Protein AF-A0AAV8PGB0-F1 (afdb_monomer_lite)

Sequence (217 aa):
MQSKEFISNCEALELVPAEELEFSSQERAETQATQRAKKIAHFKHQRGAEAKLQEIKEEKERYQRSLRGAARSSPVEAGEEDVLDDDGEEEREAWLTSISLSICKAFDLLFMLKKVEEMLIAVKEQQSKGGEDFASETPDEQTKQAETWHRDAASQAAFSNLSHVRPLLRMLLKVGRSFHKHEHNHQSLVFGPARSLSGGRLTSERKNDSPSLPTRS

Radius of gyration: 37.52 Å; chains: 1; bounding box: 108×40×79 Å

pLDDT: mean 71.52, std 20.41, range [29.56, 97.75]

Structure (mmCIF, N/CA/C/O backbone):
data_AF-A0AAV8PGB0-F1
#
_entry.id   AF-A0AAV8PGB0-F1
#
loop_
_atom_site.group_PDB
_atom_site.id
_atom_site.type_symbol
_atom_site.label_atom_id
_atom_site.label_alt_id
_atom_site.label_comp_id
_atom_site.label_asym_id
_atom_site.label_entity_id
_atom_site.label_seq_id
_atom_site.pdbx_PDB_ins_code
_atom_site.Cartn_x
_atom_site.Cartn_y
_atom_site.Cartn_z
_atom_site.occupancy
_atom_site.B_iso_or_equiv
_atom_site.auth_seq_id
_atom_site.auth_comp_id
_atom_site.auth_asym_id
_atom_site.auth_atom_id
_atom_site.pdbx_PDB_model_num
ATOM 1 N N . MET A 1 1 ? -15.998 8.435 3.423 1.00 55.09 1 MET A N 1
ATOM 2 C CA . MET A 1 1 ? -16.631 8.016 2.151 1.00 55.09 1 MET A CA 1
ATOM 3 C C . MET A 1 1 ? -15.584 7.695 1.095 1.00 55.09 1 MET A C 1
ATOM 5 O O . MET A 1 1 ? -15.534 6.550 0.674 1.00 55.09 1 MET A O 1
ATOM 9 N N . GLN A 1 2 ? -14.657 8.616 0.815 1.00 83.81 2 GLN A N 1
ATOM 10 C CA . GLN A 1 2 ? -13.651 8.483 -0.252 1.00 83.81 2 GLN A CA 1
ATOM 11 C C . GLN A 1 2 ? -12.862 7.153 -0.282 1.00 83.81 2 GLN A C 1
ATOM 13 O O . GLN A 1 2 ? -12.768 6.543 -1.338 1.00 83.81 2 GLN A O 1
ATOM 18 N N . SER A 1 3 ? -12.346 6.642 0.845 1.00 86.31 3 SER A N 1
ATOM 19 C CA . SER A 1 3 ? -11.553 5.393 0.837 1.00 86.31 3 SER A CA 1
ATOM 20 C C . SER A 1 3 ? -12.373 4.129 0.543 1.00 86.31 3 SER A C 1
ATOM 22 O O . SER A 1 3 ? -11.854 3.204 -0.070 1.00 86.31 3 SER A O 1
ATOM 24 N N . LYS A 1 4 ? -13.651 4.079 0.955 1.00 89.19 4 LYS A N 1
ATOM 25 C CA . LYS A 1 4 ? -14.531 2.924 0.682 1.00 89.19 4 LYS A CA 1
ATOM 26 C C . LYS A 1 4 ? -14.932 2.876 -0.790 1.00 89.19 4 LYS A C 1
ATOM 28 O O . LYS A 1 4 ? -14.900 1.814 -1.393 1.00 89.19 4 LYS A O 1
ATOM 33 N N . GLU A 1 5 ? -15.271 4.031 -1.357 1.00 91.88 5 GLU A N 1
ATOM 34 C CA . GLU A 1 5 ? -15.567 4.174 -2.788 1.00 91.88 5 GLU A CA 1
ATOM 35 C C . GLU A 1 5 ? -14.341 3.844 -3.639 1.00 91.88 5 GLU A C 1
ATOM 37 O O . GLU A 1 5 ? -14.449 3.113 -4.617 1.00 91.88 5 GLU A O 1
ATOM 42 N N . PHE A 1 6 ? -13.162 4.321 -3.231 1.00 92.81 6 PHE A N 1
ATOM 43 C CA . PHE A 1 6 ? -11.904 3.995 -3.892 1.00 92.81 6 PHE A CA 1
ATOM 44 C C . PHE A 1 6 ? -11.649 2.481 -3.937 1.00 92.81 6 PHE A C 1
ATOM 46 O O . PHE A 1 6 ? -11.400 1.944 -5.015 1.00 92.81 6 PHE A O 1
ATOM 53 N N . ILE A 1 7 ? -11.768 1.784 -2.801 1.00 91.06 7 ILE A N 1
ATOM 54 C CA . ILE A 1 7 ? -11.600 0.323 -2.746 1.00 91.06 7 ILE A CA 1
ATOM 55 C C . ILE A 1 7 ? -12.674 -0.384 -3.577 1.00 91.06 7 ILE A C 1
ATOM 57 O O . ILE A 1 7 ? -12.328 -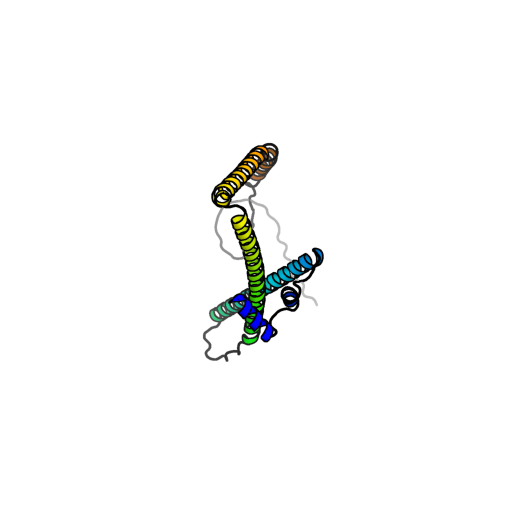1.254 -4.365 1.00 91.06 7 ILE A O 1
ATOM 61 N N . SER A 1 8 ? -13.943 0.028 -3.477 1.00 91.94 8 SER A N 1
ATOM 62 C CA . SER A 1 8 ? -15.034 -0.551 -4.275 1.00 91.94 8 SER A CA 1
ATOM 63 C C . SER A 1 8 ? -14.795 -0.412 -5.780 1.00 91.94 8 SER A C 1
ATOM 65 O O . SER A 1 8 ? -15.102 -1.332 -6.533 1.00 91.94 8 SER A O 1
ATOM 67 N N . ASN A 1 9 ? -14.250 0.720 -6.231 1.00 93.31 9 ASN A N 1
ATOM 68 C CA . ASN A 1 9 ? -13.911 0.917 -7.638 1.00 93.31 9 ASN A CA 1
ATOM 69 C C . ASN A 1 9 ? -12.734 0.027 -8.050 1.00 93.31 9 ASN A C 1
ATOM 71 O O . ASN A 1 9 ? -12.768 -0.566 -9.122 1.00 93.31 9 ASN A O 1
ATOM 75 N N . CYS A 1 10 ? -11.709 -0.098 -7.201 1.00 93.12 10 CYS A N 1
ATOM 76 C CA . CYS A 1 10 ? -10.588 -1.002 -7.460 1.00 93.12 10 CYS A CA 1
ATOM 77 C C . CYS A 1 10 ? -11.034 -2.469 -7.499 1.00 93.12 10 CYS A C 1
ATOM 79 O O . CYS A 1 10 ? -10.513 -3.236 -8.299 1.00 93.12 10 CYS A O 1
ATOM 81 N N . GLU A 1 11 ? -11.999 -2.858 -6.664 1.00 91.25 11 GLU A N 1
ATOM 82 C CA . GLU A 1 11 ? -12.576 -4.205 -6.640 1.00 91.25 11 GLU A CA 1
ATOM 83 C C . GLU A 1 11 ? -13.347 -4.497 -7.931 1.00 91.25 11 GLU A C 1
ATOM 85 O O . GLU A 1 11 ? -13.133 -5.536 -8.548 1.00 91.25 11 GLU A O 1
ATOM 90 N N . ALA A 1 12 ? -14.161 -3.546 -8.403 1.00 93.25 12 ALA A N 1
ATOM 91 C CA . ALA A 1 12 ? -14.877 -3.659 -9.676 1.00 93.25 12 ALA A CA 1
ATOM 92 C C . ALA A 1 12 ? -13.943 -3.746 -10.898 1.00 93.25 12 ALA A C 1
ATOM 94 O O . ALA A 1 12 ? -14.337 -4.268 -11.938 1.00 93.25 12 ALA A O 1
ATOM 95 N N . LEU A 1 13 ? -12.722 -3.221 -10.774 1.00 93.69 13 LEU A N 1
ATOM 96 C CA . LEU A 1 13 ? -11.672 -3.296 -11.791 1.00 93.69 13 LEU A CA 1
ATOM 97 C C . LEU A 1 13 ? -10.728 -4.494 -11.593 1.00 93.69 13 LEU A C 1
ATOM 99 O O . LEU A 1 13 ? -9.741 -4.593 -12.314 1.00 93.69 13 LEU A O 1
ATOM 103 N N . GLU A 1 14 ? -10.997 -5.369 -10.618 1.00 90.94 14 GLU A N 1
ATOM 104 C CA . GLU A 1 14 ? -10.161 -6.534 -10.282 1.00 90.94 14 GLU A CA 1
ATOM 105 C C . GLU A 1 14 ? -8.703 -6.162 -9.934 1.00 90.94 14 GLU A C 1
ATOM 107 O O . GLU A 1 14 ? -7.771 -6.940 -10.121 1.00 90.94 14 GLU A O 1
ATOM 112 N N . LEU A 1 15 ? -8.495 -4.955 -9.395 1.00 90.88 15 LEU A N 1
ATOM 113 C CA . LEU A 1 15 ? -7.180 -4.427 -9.010 1.00 90.88 15 LEU A CA 1
ATOM 114 C C . LEU A 1 15 ? -6.826 -4.700 -7.542 1.00 90.88 15 LEU A C 1
ATOM 116 O O . LEU A 1 15 ? -5.712 -4.398 -7.112 1.00 90.88 15 LEU A O 1
ATOM 120 N N . VAL A 1 16 ? -7.769 -5.222 -6.752 1.00 87.12 16 VAL A N 1
ATOM 121 C CA . VAL A 1 16 ? -7.544 -5.527 -5.334 1.00 87.12 16 VAL A CA 1
ATOM 122 C C . VAL A 1 16 ? -6.775 -6.849 -5.216 1.00 87.12 16 VAL A C 1
ATOM 124 O O . VAL A 1 16 ? -7.266 -7.874 -5.689 1.00 87.12 16 VAL A O 1
ATOM 127 N N . PRO A 1 17 ? -5.595 -6.856 -4.572 1.00 83.00 17 PRO A N 1
ATOM 128 C CA . PRO A 1 17 ? -4.831 -8.077 -4.334 1.00 83.00 17 PRO A CA 1
ATOM 129 C C . PRO A 1 17 ? -5.641 -9.104 -3.536 1.00 83.00 17 PRO A C 1
ATOM 131 O O . PRO A 1 17 ? -6.406 -8.743 -2.638 1.00 83.00 17 PRO A O 1
ATOM 134 N N . ALA A 1 18 ? -5.438 -10.390 -3.822 1.00 79.19 18 ALA A N 1
ATOM 135 C CA . ALA A 1 18 ? -6.169 -11.474 -3.165 1.00 79.19 18 ALA A CA 1
ATOM 136 C C . ALA A 1 18 ? -5.987 -11.459 -1.637 1.00 79.19 18 ALA A C 1
ATOM 138 O O . ALA A 1 18 ? -6.926 -11.723 -0.887 1.00 79.19 18 ALA A O 1
ATOM 139 N N . GLU A 1 19 ? -4.798 -11.076 -1.176 1.00 78.00 19 GLU A N 1
ATOM 140 C CA . GLU A 1 19 ? -4.441 -10.942 0.235 1.00 78.00 19 GLU A CA 1
ATOM 141 C C . GLU A 1 19 ? -5.265 -9.857 0.950 1.00 78.00 19 GLU A C 1
ATOM 143 O O . GLU A 1 19 ? -5.538 -9.969 2.146 1.00 78.00 19 GLU A O 1
ATOM 148 N N . GLU A 1 20 ? -5.689 -8.823 0.219 1.00 75.62 20 GLU A N 1
ATOM 149 C CA . GLU A 1 20 ? -6.465 -7.691 0.734 1.00 75.62 20 GLU A CA 1
ATOM 150 C C . GLU A 1 20 ? -7.982 -7.940 0.665 1.00 75.62 20 GLU A C 1
ATOM 152 O O . GLU A 1 20 ? -8.740 -7.400 1.473 1.00 75.62 20 GLU A O 1
ATOM 157 N N . LEU A 1 21 ? -8.457 -8.812 -0.233 1.00 72.31 21 LEU A N 1
ATOM 158 C CA . LEU A 1 21 ? -9.869 -9.228 -0.262 1.00 72.31 21 LEU A CA 1
ATOM 159 C C . LEU A 1 21 ? -10.273 -9.909 1.053 1.00 72.31 21 LEU A C 1
ATOM 161 O O . LEU A 1 21 ? -11.345 -9.643 1.603 1.00 72.31 21 LEU A O 1
ATOM 165 N N . GLU A 1 22 ? -9.372 -10.706 1.631 1.00 67.81 22 GLU A N 1
ATOM 166 C CA . GLU A 1 22 ? -9.603 -11.352 2.923 1.00 67.81 22 GLU A CA 1
ATOM 167 C C . GLU A 1 22 ? -9.723 -10.366 4.098 1.00 67.81 22 GLU A C 1
ATOM 169 O O . GLU A 1 22 ? -10.277 -10.736 5.140 1.00 67.81 22 GLU A O 1
ATOM 174 N N . PHE A 1 23 ? -9.225 -9.129 3.974 1.00 64.56 23 PHE A N 1
ATOM 175 C CA . PHE A 1 23 ? -9.427 -8.078 4.982 1.00 64.56 23 PHE A CA 1
ATOM 176 C C . PHE A 1 23 ? -10.858 -7.530 4.977 1.00 64.56 23 PHE A C 1
ATOM 178 O O . PHE A 1 23 ? -11.347 -7.092 6.020 1.00 64.56 23 PHE A O 1
ATOM 185 N N . SER A 1 24 ? -11.531 -7.555 3.824 1.00 58.78 24 SER A N 1
ATOM 186 C CA . SER A 1 24 ? -12.898 -7.048 3.656 1.00 58.78 24 SER A CA 1
ATOM 187 C C . SER A 1 24 ? -13.953 -8.084 4.062 1.00 58.78 24 SER A C 1
ATOM 189 O O . SER A 1 24 ? -14.937 -7.753 4.722 1.00 58.78 24 SER A O 1
ATOM 191 N N . SER A 1 25 ? -13.740 -9.355 3.707 1.00 59.31 25 SER A N 1
ATOM 192 C CA . SER A 1 25 ? -14.788 -10.385 3.781 1.00 59.31 25 SER A CA 1
ATOM 193 C C . SER A 1 25 ? -14.968 -11.042 5.156 1.00 59.31 25 SER A C 1
ATOM 195 O O . SER A 1 25 ? -16.014 -11.638 5.412 1.00 59.31 25 SER A O 1
ATOM 197 N N . GLN A 1 26 ? -13.982 -10.961 6.054 1.00 54.34 26 GLN A N 1
ATOM 198 C CA . GLN A 1 26 ? -13.929 -11.826 7.238 1.00 54.34 26 GLN A CA 1
ATOM 199 C C . GLN A 1 26 ? -14.026 -11.038 8.556 1.00 54.34 26 GLN A C 1
ATOM 201 O O . GLN A 1 26 ? -13.102 -10.985 9.357 1.00 54.34 26 GLN A O 1
ATOM 206 N N . GLU A 1 27 ? -15.190 -10.452 8.836 1.00 53.78 27 GLU A N 1
ATOM 207 C CA . GLU A 1 27 ? -15.453 -9.774 10.122 1.00 53.78 27 GLU A CA 1
ATOM 208 C C . GLU A 1 27 ? -15.827 -10.763 11.257 1.00 53.78 27 GLU A C 1
ATOM 210 O O . GLU A 1 27 ? -16.101 -10.358 12.387 1.00 53.78 27 GLU A O 1
ATOM 215 N N . ARG A 1 28 ? -15.833 -12.086 11.000 1.00 48.75 28 ARG A N 1
ATOM 216 C CA . ARG A 1 28 ? -16.331 -13.099 11.949 1.00 48.75 28 ARG A CA 1
ATOM 217 C C . ARG A 1 28 ? -15.242 -14.048 12.462 1.00 48.75 28 ARG A C 1
ATOM 219 O O . ARG A 1 28 ? -14.714 -14.865 11.716 1.00 48.75 28 ARG A O 1
ATOM 226 N N . ALA A 1 29 ? -15.008 -13.972 13.776 1.00 55.06 29 ALA A N 1
ATOM 227 C CA . ALA A 1 29 ? -14.276 -14.928 14.618 1.00 55.06 29 ALA A CA 1
ATOM 228 C C . ALA A 1 29 ? -12.902 -15.372 14.080 1.00 55.06 29 ALA A C 1
ATOM 230 O O . ALA A 1 29 ? -12.629 -16.560 13.917 1.00 55.06 29 ALA A O 1
ATOM 231 N N . GLU A 1 30 ? -12.012 -14.415 13.837 1.00 69.44 30 GLU A N 1
ATOM 232 C CA . GLU A 1 30 ? -10.623 -14.724 13.514 1.00 69.44 30 GLU A CA 1
ATOM 233 C C . GLU A 1 30 ? -9.812 -15.052 14.768 1.00 69.44 30 GLU A C 1
ATOM 235 O O . GLU A 1 30 ? -9.841 -14.330 15.765 1.00 69.44 30 GLU A O 1
ATOM 240 N N . THR A 1 31 ? -9.031 -16.128 14.704 1.00 82.94 31 THR A N 1
ATOM 241 C CA . THR A 1 31 ? -8.018 -16.412 15.723 1.00 82.94 31 THR A CA 1
ATOM 242 C C . THR A 1 31 ? -6.924 -15.334 15.721 1.00 82.94 31 THR A C 1
ATOM 244 O O . THR A 1 31 ? -6.627 -14.712 14.700 1.00 82.94 31 THR A O 1
ATOM 247 N N . GLN A 1 32 ? -6.244 -15.133 16.850 1.00 84.38 32 GLN A N 1
ATOM 248 C CA . GLN A 1 32 ? -5.127 -14.180 16.924 1.00 84.38 32 GLN A CA 1
ATOM 249 C C . GLN A 1 32 ? -4.003 -14.515 15.920 1.00 84.38 32 GLN A C 1
ATOM 251 O O . GLN A 1 32 ? -3.351 -13.622 15.376 1.00 84.38 32 GLN A O 1
ATOM 256 N N . ALA A 1 33 ? -3.792 -15.808 15.649 1.00 87.06 33 ALA A N 1
ATOM 257 C CA . ALA A 1 33 ? -2.817 -16.278 14.671 1.00 87.06 33 ALA A CA 1
ATOM 258 C C . ALA A 1 33 ? -3.179 -15.841 13.243 1.00 87.06 33 ALA A C 1
ATOM 260 O O . ALA A 1 33 ? -2.315 -15.333 12.529 1.00 87.06 33 ALA A O 1
ATOM 261 N N . THR A 1 34 ? -4.452 -15.966 12.851 1.00 85.19 34 THR A N 1
ATOM 262 C CA . THR A 1 34 ? -4.929 -15.542 11.526 1.00 85.19 34 THR A CA 1
ATOM 263 C C . THR A 1 34 ? -4.860 -14.024 11.366 1.00 85.19 34 THR A C 1
ATOM 265 O O . THR A 1 34 ? -4.346 -13.553 10.357 1.00 85.19 34 THR A O 1
ATOM 268 N N . GLN A 1 35 ? -5.225 -13.249 12.393 1.00 84.19 35 GLN A N 1
ATOM 269 C CA . GLN A 1 35 ? -5.084 -11.784 12.365 1.00 84.19 35 GLN A CA 1
ATOM 270 C C . GLN A 1 35 ? -3.629 -11.339 12.182 1.00 84.19 35 GLN A C 1
ATOM 272 O O . GLN A 1 35 ? -3.327 -10.414 11.425 1.00 84.19 35 GLN A O 1
ATOM 277 N N . ARG A 1 36 ? -2.696 -11.997 12.881 1.00 88.88 36 ARG A N 1
ATOM 278 C CA . ARG A 1 36 ? -1.268 -11.701 12.745 1.00 88.88 36 ARG A CA 1
ATOM 279 C C . ARG A 1 36 ? -0.757 -12.064 11.353 1.00 88.88 36 ARG A C 1
ATOM 281 O O . ARG A 1 36 ? 0.008 -11.290 10.786 1.00 88.88 36 ARG A O 1
ATOM 288 N N . ALA A 1 37 ? -1.168 -13.210 10.814 1.00 88.75 37 ALA A N 1
ATOM 289 C CA . ALA A 1 37 ? -0.798 -13.624 9.465 1.00 88.75 37 ALA A CA 1
ATOM 290 C C . ALA A 1 37 ? -1.269 -12.602 8.420 1.00 88.75 37 ALA A C 1
ATOM 292 O O . ALA A 1 37 ? -0.456 -12.172 7.607 1.00 88.75 37 ALA A O 1
ATOM 293 N N . LYS A 1 38 ? -2.516 -12.124 8.525 1.00 86.44 38 LYS A N 1
ATOM 294 C CA . LYS A 1 38 ? -3.068 -11.067 7.664 1.00 86.44 38 LYS A CA 1
ATOM 295 C C . LYS A 1 38 ? -2.267 -9.771 7.738 1.00 86.44 38 LYS A C 1
ATOM 297 O O . LYS A 1 38 ? -1.836 -9.261 6.712 1.00 86.44 38 LYS A O 1
ATOM 302 N N . LYS A 1 39 ? -1.953 -9.284 8.945 1.00 89.69 39 LYS A N 1
ATOM 303 C CA . LYS A 1 39 ? -1.091 -8.097 9.119 1.00 89.69 39 LYS A CA 1
ATOM 304 C C . LYS A 1 39 ? 0.296 -8.271 8.503 1.00 89.69 39 LYS A C 1
ATOM 306 O O . LYS A 1 39 ? 0.839 -7.327 7.941 1.00 89.69 39 LYS A O 1
ATOM 311 N N . ILE A 1 40 ? 0.887 -9.460 8.622 1.00 91.50 40 ILE A N 1
ATOM 312 C CA . ILE A 1 40 ? 2.195 -9.751 8.024 1.00 91.50 40 ILE A CA 1
ATOM 313 C C . ILE A 1 40 ? 2.096 -9.781 6.497 1.00 91.50 40 ILE A C 1
ATOM 315 O O . ILE A 1 40 ? 2.985 -9.247 5.840 1.00 91.50 40 ILE A O 1
ATOM 319 N N . ALA A 1 41 ? 1.056 -10.406 5.940 1.00 91.00 41 ALA A N 1
ATOM 320 C CA . ALA A 1 41 ? 0.826 -10.455 4.499 1.00 91.00 41 ALA A CA 1
ATOM 321 C C . ALA A 1 41 ? 0.635 -9.042 3.929 1.00 91.00 41 ALA A C 1
ATOM 323 O O . ALA A 1 41 ? 1.394 -8.651 3.047 1.00 91.00 41 ALA A O 1
ATOM 324 N N . HIS A 1 42 ? -0.250 -8.251 4.539 1.00 91.38 42 HIS A N 1
ATOM 325 C CA . HIS A 1 42 ? -0.473 -6.843 4.209 1.00 91.38 42 HIS A CA 1
ATOM 326 C C . HIS A 1 42 ? 0.825 -6.031 4.236 1.00 91.38 42 HIS A C 1
ATOM 328 O O . HIS A 1 42 ? 1.199 -5.385 3.261 1.00 91.38 42 HIS A O 1
ATOM 334 N N . PHE A 1 43 ? 1.582 -6.125 5.335 1.00 93.31 43 PHE A N 1
ATOM 335 C CA . PHE A 1 43 ? 2.849 -5.412 5.472 1.00 93.31 43 PHE A CA 1
ATOM 336 C C . PHE A 1 43 ? 3.866 -5.825 4.401 1.00 93.31 43 PHE A C 1
ATOM 338 O O . PHE A 1 43 ? 4.547 -4.978 3.828 1.00 93.31 43 PHE A O 1
ATOM 345 N N . LYS A 1 44 ? 3.985 -7.126 4.107 1.00 94.06 44 LYS A N 1
ATOM 346 C CA . LYS A 1 44 ? 4.883 -7.615 3.052 1.00 94.06 44 LYS A CA 1
ATOM 347 C C . LYS A 1 44 ? 4.473 -7.089 1.682 1.00 94.06 44 LYS A C 1
ATOM 349 O O . LYS A 1 44 ? 5.347 -6.679 0.925 1.00 94.06 44 LYS A O 1
ATOM 354 N N . HIS A 1 45 ? 3.177 -7.086 1.393 1.00 92.06 45 HIS A N 1
ATOM 355 C CA . HIS A 1 45 ? 2.635 -6.598 0.133 1.00 92.06 45 HIS A CA 1
ATOM 356 C C . HIS A 1 45 ? 2.879 -5.095 -0.040 1.00 92.06 45 HIS A C 1
ATOM 358 O O . HIS A 1 45 ? 3.493 -4.674 -1.020 1.00 92.06 45 HIS A O 1
ATOM 364 N N . GLN A 1 46 ? 2.538 -4.297 0.975 1.00 94.81 46 GLN A N 1
ATOM 365 C CA . GLN A 1 46 ? 2.801 -2.857 1.016 1.00 94.81 46 GLN A CA 1
ATOM 366 C C . GLN A 1 46 ? 4.291 -2.548 0.803 1.00 94.81 46 GLN A C 1
ATOM 368 O O . GLN A 1 46 ? 4.644 -1.722 -0.039 1.00 94.81 46 GLN A O 1
ATOM 373 N N . ARG A 1 47 ? 5.186 -3.246 1.515 1.00 96.12 47 ARG A N 1
ATOM 374 C CA . ARG A 1 47 ? 6.640 -3.070 1.368 1.00 96.12 47 ARG A CA 1
ATOM 375 C C . ARG A 1 47 ? 7.162 -3.513 0.005 1.00 96.12 47 ARG A C 1
ATOM 377 O O . ARG A 1 47 ? 8.077 -2.875 -0.509 1.00 96.12 47 ARG A O 1
ATOM 384 N N . GLY A 1 48 ? 6.599 -4.572 -0.571 1.00 95.56 48 GLY A N 1
ATOM 385 C CA . GLY A 1 48 ? 6.920 -5.022 -1.924 1.00 95.56 48 GLY A CA 1
ATOM 386 C C . GLY A 1 48 ? 6.551 -3.973 -2.972 1.00 95.56 48 GLY A C 1
ATOM 387 O O . GLY A 1 48 ? 7.383 -3.625 -3.806 1.00 95.56 48 GLY A O 1
ATOM 388 N N . 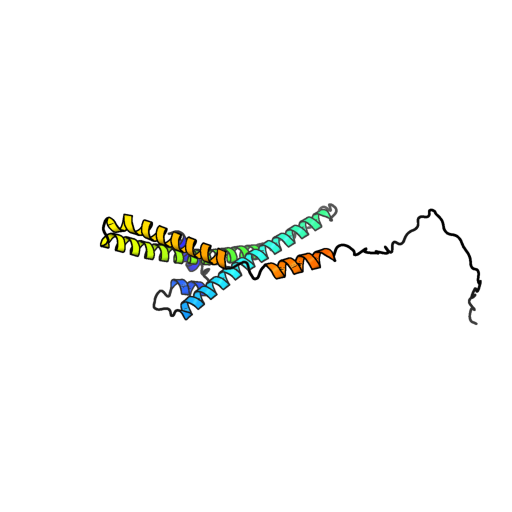ALA A 1 49 ? 5.347 -3.402 -2.878 1.00 94.88 49 ALA A N 1
ATOM 389 C CA . ALA A 1 49 ? 4.893 -2.339 -3.773 1.00 94.88 49 ALA A CA 1
ATOM 390 C C . ALA A 1 49 ? 5.746 -1.061 -3.643 1.00 94.88 49 ALA A C 1
ATOM 392 O O . ALA A 1 49 ? 6.116 -0.454 -4.647 1.00 94.88 49 ALA A O 1
ATOM 393 N N . GLU A 1 50 ? 6.116 -0.668 -2.419 1.00 96.50 50 GLU A N 1
ATOM 394 C CA . GLU A 1 50 ? 7.019 0.469 -2.188 1.00 96.50 50 GLU A CA 1
ATOM 395 C C . GLU A 1 50 ? 8.413 0.244 -2.778 1.00 96.50 50 GLU A C 1
ATOM 397 O O . GLU A 1 50 ? 8.957 1.145 -3.417 1.00 96.50 50 GLU A O 1
ATOM 402 N N . ALA A 1 51 ? 8.987 -0.945 -2.579 1.00 97.75 51 ALA A N 1
ATOM 403 C CA . ALA A 1 51 ? 10.302 -1.287 -3.112 1.00 97.75 51 ALA A CA 1
ATOM 404 C C . ALA A 1 51 ? 10.305 -1.278 -4.645 1.00 97.75 51 ALA A C 1
ATOM 406 O O . ALA A 1 51 ? 11.194 -0.688 -5.252 1.00 97.75 51 ALA A O 1
ATOM 407 N N . LYS A 1 52 ? 9.271 -1.851 -5.265 1.00 96.12 52 LYS A N 1
ATOM 408 C CA . LYS A 1 52 ? 9.136 -1.902 -6.722 1.00 96.12 52 LYS A CA 1
ATOM 409 C C . LYS A 1 52 ? 8.975 -0.513 -7.350 1.00 96.12 52 LYS A C 1
ATOM 411 O O . LYS A 1 52 ? 9.621 -0.203 -8.342 1.00 96.12 52 LYS A O 1
ATOM 416 N N . LEU A 1 53 ? 8.183 0.373 -6.739 1.00 96.25 53 LEU A N 1
ATOM 417 C CA . LEU A 1 53 ? 8.093 1.770 -7.189 1.00 96.25 53 LEU A CA 1
ATOM 418 C C . LEU A 1 53 ? 9.422 2.516 -7.080 1.00 96.25 53 LEU A C 1
ATOM 420 O O . LEU A 1 53 ? 9.684 3.422 -7.870 1.00 96.25 53 LEU A O 1
ATOM 424 N N . GLN A 1 54 ? 10.226 2.193 -6.070 1.00 96.88 54 GLN A N 1
ATOM 425 C CA . GLN A 1 54 ? 11.542 2.791 -5.900 1.00 96.88 54 GLN A CA 1
ATOM 426 C C . GLN A 1 54 ? 12.519 2.288 -6.972 1.00 96.88 54 GLN A C 1
ATOM 428 O O . GLN A 1 54 ? 13.228 3.098 -7.559 1.00 96.88 54 GLN A O 1
ATOM 433 N N . GLU A 1 55 ? 12.495 0.991 -7.281 1.00 95.94 55 GLU A N 1
ATOM 434 C CA . GLU A 1 55 ? 13.297 0.382 -8.347 1.00 95.94 55 GLU A CA 1
ATOM 435 C C . GLU A 1 55 ? 13.007 1.008 -9.717 1.00 95.94 55 GLU A C 1
ATOM 437 O O . GLU A 1 55 ? 13.938 1.468 -10.378 1.00 95.94 55 GLU A O 1
ATOM 442 N N . ILE A 1 56 ? 11.726 1.134 -10.088 1.00 92.81 56 ILE A N 1
ATOM 443 C CA . ILE A 1 56 ? 11.300 1.774 -11.345 1.00 92.81 56 ILE A CA 1
ATOM 444 C C . ILE A 1 56 ? 11.805 3.224 -11.424 1.00 92.81 56 ILE A C 1
ATOM 446 O O . ILE A 1 56 ? 12.341 3.671 -12.435 1.00 92.81 56 ILE A O 1
ATOM 450 N N . LYS A 1 57 ? 11.709 3.987 -10.329 1.00 92.81 57 LYS A N 1
ATOM 451 C CA . LYS A 1 57 ? 12.234 5.364 -10.300 1.00 92.81 57 LYS A CA 1
ATOM 452 C C . LYS A 1 57 ? 13.747 5.406 -10.497 1.00 92.81 57 LYS A C 1
ATOM 454 O O . LYS A 1 57 ? 14.245 6.245 -11.245 1.00 92.81 57 LYS A O 1
ATOM 459 N N . GLU A 1 58 ? 14.479 4.520 -9.831 1.00 94.62 58 GLU A N 1
ATOM 460 C CA . GLU A 1 58 ? 15.935 4.444 -9.938 1.00 94.62 58 GLU A CA 1
ATOM 461 C C . GLU A 1 58 ? 16.386 4.006 -11.338 1.00 94.62 58 GLU A C 1
ATOM 463 O O . GLU A 1 58 ? 17.398 4.503 -11.839 1.00 94.62 58 GLU A O 1
ATOM 468 N N . GLU A 1 59 ? 15.639 3.111 -11.983 1.00 90.38 59 GLU A N 1
ATOM 469 C CA . GLU A 1 59 ? 15.805 2.715 -13.384 1.00 90.38 59 GLU A CA 1
ATOM 470 C C . GLU A 1 59 ? 15.628 3.898 -14.331 1.00 90.38 59 GLU A C 1
ATOM 472 O O . GLU A 1 59 ? 16.558 4.231 -15.074 1.00 90.38 59 GLU A O 1
ATOM 477 N N . LYS A 1 60 ? 14.505 4.614 -14.217 1.00 88.25 60 LYS A N 1
ATOM 478 C CA . LYS A 1 60 ? 14.233 5.818 -15.006 1.00 88.25 60 LYS A CA 1
ATOM 479 C C . LYS A 1 60 ? 15.325 6.871 -14.823 1.00 88.25 60 LYS A C 1
ATOM 481 O O . LYS A 1 60 ? 15.787 7.481 -15.788 1.00 88.25 60 LYS A O 1
ATOM 486 N N . GLU A 1 61 ? 15.825 7.054 -13.603 1.00 90.69 61 GLU A N 1
ATOM 487 C CA . GLU A 1 61 ? 16.960 7.942 -13.342 1.00 90.69 61 GLU A CA 1
ATOM 488 C C . GLU A 1 61 ? 18.279 7.436 -13.948 1.00 90.69 61 GLU A C 1
ATOM 490 O O . GLU A 1 61 ? 19.079 8.244 -14.433 1.00 90.69 61 GLU A O 1
ATOM 495 N N . ARG A 1 62 ? 18.546 6.121 -13.920 1.00 89.56 62 ARG A N 1
ATOM 496 C CA . ARG A 1 62 ? 19.719 5.511 -14.573 1.00 89.56 62 ARG A CA 1
ATOM 497 C C . ARG A 1 62 ? 19.683 5.763 -16.075 1.00 89.56 62 ARG A C 1
ATOM 499 O O . ARG A 1 62 ? 20.682 6.238 -16.621 1.00 89.56 62 ARG A O 1
ATOM 506 N N . TYR A 1 63 ? 18.541 5.518 -16.707 1.00 84.00 63 TYR A N 1
ATOM 507 C CA . TYR A 1 63 ? 18.335 5.768 -18.128 1.00 84.00 63 TYR A CA 1
ATOM 508 C C . TYR A 1 63 ? 18.525 7.248 -18.471 1.00 84.00 63 TYR A C 1
ATOM 510 O O . TYR A 1 63 ? 19.362 7.591 -19.307 1.00 84.00 63 TYR A O 1
ATOM 518 N N . GLN A 1 64 ? 17.874 8.152 -17.734 1.00 85.31 64 GLN A N 1
ATOM 519 C CA . GLN A 1 64 ? 18.023 9.596 -17.938 1.00 85.31 64 GLN A CA 1
ATOM 520 C C . GLN A 1 64 ? 19.468 10.079 -17.771 1.00 85.31 64 GLN A C 1
ATOM 522 O O . GLN A 1 64 ? 19.917 10.970 -18.496 1.00 85.31 64 GLN A O 1
ATOM 527 N N . ARG A 1 65 ? 20.222 9.514 -16.821 1.00 86.31 65 ARG A N 1
ATOM 528 C CA . ARG A 1 65 ? 21.648 9.826 -16.651 1.00 86.31 65 ARG A CA 1
ATOM 529 C C . ARG A 1 65 ? 22.483 9.329 -17.831 1.00 86.31 65 ARG A C 1
ATOM 531 O O . ARG A 1 65 ? 23.350 10.072 -18.287 1.00 86.31 65 ARG A O 1
ATOM 538 N N . SER A 1 66 ? 22.204 8.127 -18.333 1.00 84.12 66 SER A N 1
ATOM 539 C CA . SER A 1 66 ? 22.861 7.563 -19.518 1.00 84.12 66 SER A CA 1
ATOM 540 C C . SER A 1 66 ? 22.609 8.421 -20.761 1.00 84.12 66 SER A C 1
ATOM 542 O O . SER A 1 66 ? 23.558 8.863 -21.409 1.00 84.12 66 SER A O 1
ATOM 544 N N . LEU A 1 67 ? 21.343 8.770 -21.020 1.00 80.31 67 LEU A N 1
ATOM 545 C CA . LEU A 1 67 ? 20.931 9.589 -22.161 1.00 80.31 67 LEU A CA 1
ATOM 546 C C . LEU A 1 67 ? 21.589 10.978 -22.141 1.00 80.31 67 LEU A C 1
ATOM 548 O O . LEU A 1 67 ? 22.145 11.431 -23.140 1.00 80.31 67 LEU A O 1
ATOM 552 N N . ARG A 1 68 ? 21.614 11.639 -20.975 1.00 81.44 68 ARG A N 1
ATOM 553 C CA . ARG A 1 68 ? 22.317 12.924 -20.798 1.00 81.44 68 ARG A CA 1
ATOM 554 C C . ARG A 1 68 ? 23.830 12.808 -21.004 1.00 81.44 68 ARG A C 1
ATOM 556 O O . ARG A 1 68 ? 24.454 13.781 -21.424 1.00 81.44 68 ARG A O 1
ATOM 563 N N . GLY A 1 69 ? 24.423 11.662 -20.669 1.00 80.12 69 GLY A N 1
ATOM 564 C CA . GLY A 1 69 ? 25.833 11.370 -20.922 1.00 80.12 69 GLY A CA 1
ATOM 565 C C . GLY A 1 69 ? 26.124 11.220 -22.414 1.00 80.12 69 GLY A C 1
ATOM 566 O O . GLY A 1 69 ? 27.021 11.889 -22.922 1.00 80.12 69 GLY A O 1
ATOM 567 N N . ALA A 1 70 ? 25.315 10.420 -23.114 1.00 72.88 70 ALA A N 1
ATOM 568 C CA . ALA A 1 70 ? 25.439 10.169 -24.548 1.00 72.88 70 ALA A CA 1
ATOM 569 C C . ALA A 1 70 ? 25.265 11.450 -25.381 1.00 72.88 70 ALA A C 1
ATOM 571 O O . ALA A 1 70 ? 26.135 11.769 -26.192 1.00 72.88 70 ALA A O 1
ATOM 572 N N . ALA A 1 71 ? 24.229 12.248 -25.091 1.00 69.62 71 ALA A N 1
ATOM 573 C CA . ALA A 1 71 ? 23.973 13.530 -25.756 1.00 69.62 71 ALA A CA 1
ATOM 574 C C . ALA A 1 71 ? 25.098 14.565 -25.553 1.00 69.62 71 ALA A C 1
ATOM 576 O O . ALA A 1 71 ? 25.278 15.466 -26.367 1.00 69.62 71 ALA A O 1
ATOM 577 N N . ARG A 1 72 ? 25.869 14.460 -24.460 1.00 61.94 72 ARG A N 1
ATOM 578 C CA . ARG A 1 72 ? 27.049 15.311 -24.222 1.00 61.94 72 ARG A CA 1
ATOM 579 C C . ARG A 1 72 ? 28.289 14.850 -2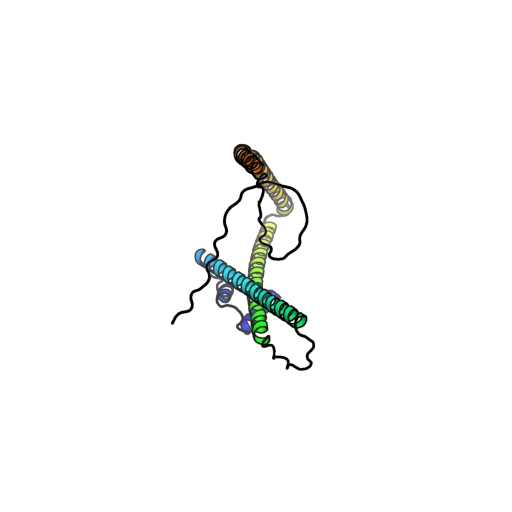4.986 1.00 61.94 72 ARG A C 1
ATOM 581 O O . ARG A 1 72 ? 29.204 15.652 -25.152 1.00 61.94 72 ARG A O 1
ATOM 588 N N . SER A 1 73 ? 28.343 13.584 -25.399 1.00 60.06 73 SER A N 1
ATOM 589 C CA . SER A 1 73 ? 29.491 12.985 -26.090 1.00 60.06 73 SER A CA 1
ATOM 590 C C . SER A 1 73 ? 29.319 12.842 -27.603 1.00 60.06 73 SER A C 1
ATOM 592 O O . SER A 1 73 ? 30.327 12.718 -28.295 1.00 60.06 73 SER A O 1
ATOM 594 N N . SER A 1 74 ? 28.091 12.859 -28.132 1.00 55.59 74 SER A N 1
ATOM 595 C CA . SER A 1 74 ? 27.854 12.773 -29.576 1.00 55.59 74 SER A CA 1
ATOM 596 C C . SER A 1 74 ? 28.086 14.134 -30.250 1.00 55.59 74 SER A C 1
ATOM 598 O O . SER A 1 74 ? 27.484 15.128 -29.828 1.00 55.59 74 SER A O 1
ATOM 600 N N . PRO A 1 75 ? 28.911 14.221 -31.309 1.00 56.69 75 PRO A N 1
ATOM 601 C CA . PRO A 1 75 ? 28.890 15.371 -32.206 1.00 56.69 75 PRO A CA 1
ATOM 602 C C . PRO A 1 75 ? 27.481 15.517 -32.795 1.00 56.69 75 PRO A C 1
ATOM 604 O O . PRO A 1 75 ? 26.815 14.517 -33.039 1.00 56.69 75 PRO A O 1
ATOM 607 N N . VAL A 1 76 ? 27.018 16.751 -33.008 1.00 55.22 76 VAL A N 1
ATOM 608 C CA . VAL A 1 76 ? 25.757 17.036 -33.712 1.00 55.22 76 VAL A CA 1
ATOM 609 C C . VAL A 1 76 ? 25.837 16.438 -35.121 1.00 55.22 76 VAL A C 1
ATOM 611 O O . VAL A 1 76 ? 26.423 17.031 -36.022 1.00 55.22 76 VAL A O 1
ATOM 614 N N . GLU A 1 77 ? 25.283 15.245 -35.304 1.00 46.66 77 GLU A N 1
ATOM 615 C CA . GLU A 1 77 ? 25.036 14.643 -36.608 1.00 46.66 77 GLU A CA 1
ATOM 616 C C . GLU A 1 77 ? 23.519 14.578 -36.780 1.00 46.66 77 GLU A C 1
ATOM 618 O O . GLU A 1 77 ? 22.783 13.993 -35.985 1.00 46.66 77 GLU A O 1
ATOM 623 N N . ALA A 1 78 ? 23.039 15.356 -37.745 1.00 56.47 78 ALA A N 1
ATOM 624 C CA . ALA A 1 78 ? 21.629 15.537 -38.013 1.00 56.47 78 ALA A CA 1
ATOM 625 C C . ALA A 1 78 ? 21.082 14.288 -38.712 1.00 56.47 78 ALA A C 1
ATOM 627 O O . ALA A 1 78 ? 21.294 14.114 -39.909 1.00 56.47 78 ALA A O 1
ATOM 628 N N . GLY A 1 79 ? 20.337 13.473 -37.967 1.00 63.06 79 GLY A N 1
ATOM 629 C CA . GLY A 1 79 ? 19.465 12.445 -38.525 1.00 63.06 79 GLY A CA 1
ATOM 630 C C . GLY A 1 79 ? 19.795 11.041 -38.053 1.00 63.06 79 GLY A C 1
ATOM 631 O O . GLY A 1 79 ? 20.316 10.252 -38.828 1.00 63.06 79 GLY A O 1
ATOM 632 N N . GLU A 1 80 ? 19.399 10.710 -36.826 1.00 50.84 80 GLU A N 1
ATOM 633 C CA . GLU A 1 80 ? 19.148 9.322 -36.447 1.00 50.84 80 GLU A CA 1
ATOM 634 C C . GLU A 1 80 ? 17.774 9.252 -35.780 1.00 50.84 80 GLU A C 1
ATOM 636 O O . GLU A 1 80 ? 17.426 10.045 -34.907 1.00 50.84 80 GLU A O 1
ATOM 641 N N . GLU A 1 81 ? 16.971 8.371 -36.354 1.00 52.12 81 GLU A N 1
ATOM 642 C CA . GLU A 1 81 ? 15.561 8.098 -36.132 1.00 52.12 81 GLU A CA 1
ATOM 643 C C . GLU A 1 81 ? 15.276 7.814 -34.653 1.00 52.12 81 GLU A C 1
ATOM 645 O O . GLU A 1 81 ? 15.913 6.958 -34.043 1.00 52.12 81 GLU A O 1
ATOM 650 N N . ASP A 1 82 ? 14.335 8.579 -34.096 1.00 56.12 82 ASP A N 1
ATOM 651 C CA . ASP A 1 82 ? 13.839 8.487 -32.722 1.00 56.12 82 ASP A CA 1
ATOM 652 C C . ASP A 1 82 ? 13.431 7.029 -32.450 1.00 56.12 82 ASP A C 1
ATOM 654 O O . ASP A 1 82 ? 12.403 6.549 -32.937 1.00 56.12 82 ASP A O 1
ATOM 658 N N . VAL A 1 83 ? 14.291 6.284 -31.748 1.00 57.56 83 VAL A N 1
ATOM 659 C CA . VAL A 1 83 ? 13.987 4.924 -31.300 1.00 57.56 83 VAL A CA 1
ATOM 660 C C . VAL A 1 83 ? 12.756 5.049 -30.417 1.00 57.56 83 VAL A C 1
ATOM 662 O O . VAL A 1 83 ? 12.804 5.714 -29.388 1.00 57.56 83 VAL A O 1
ATOM 665 N N . LEU A 1 84 ? 11.650 4.454 -30.861 1.00 56.50 84 LEU A N 1
ATOM 666 C CA . LEU A 1 84 ? 10.380 4.467 -30.147 1.00 56.50 84 LEU A CA 1
ATOM 667 C C . LEU A 1 84 ? 10.603 3.908 -28.736 1.00 56.50 84 LEU A C 1
ATOM 669 O O . LEU A 1 84 ? 10.819 2.706 -28.575 1.00 56.50 84 LEU A O 1
ATOM 673 N N . ASP A 1 85 ? 10.596 4.805 -27.750 1.00 62.47 85 ASP A N 1
ATOM 674 C CA . ASP A 1 85 ? 10.621 4.500 -26.321 1.00 62.47 85 ASP A CA 1
ATOM 675 C C . ASP A 1 85 ? 9.465 3.517 -26.051 1.00 62.47 85 ASP A C 1
ATOM 677 O O . ASP A 1 85 ? 8.295 3.861 -26.212 1.00 62.47 85 ASP A O 1
ATOM 681 N N . ASP A 1 86 ? 9.769 2.273 -25.670 1.00 65.69 86 ASP A N 1
ATOM 682 C CA . ASP A 1 86 ? 8.779 1.334 -25.114 1.00 65.69 86 ASP A CA 1
ATOM 683 C C . ASP A 1 86 ? 8.558 1.655 -23.621 1.00 65.69 86 ASP A C 1
ATOM 685 O O . ASP A 1 86 ? 8.557 0.785 -22.751 1.00 65.69 86 ASP A O 1
ATOM 689 N N . ASP A 1 87 ? 8.428 2.949 -23.310 1.00 68.19 87 ASP A N 1
ATOM 690 C CA . ASP A 1 87 ? 8.193 3.485 -21.965 1.00 68.19 87 ASP A CA 1
ATOM 691 C C . ASP A 1 87 ? 6.802 3.105 -21.436 1.00 68.19 87 ASP A C 1
ATOM 693 O O . ASP A 1 87 ? 6.564 3.050 -20.228 1.00 68.19 87 ASP A O 1
ATOM 697 N N . GLY A 1 88 ? 5.880 2.771 -22.339 1.00 82.50 88 GLY A N 1
ATOM 698 C CA . GLY A 1 88 ? 4.501 2.459 -22.011 1.00 82.50 88 GLY A CA 1
ATOM 699 C C . GLY A 1 88 ? 4.337 1.257 -21.078 1.00 82.50 88 GLY A C 1
ATOM 700 O O . GLY A 1 88 ? 3.405 1.263 -20.276 1.00 82.50 88 GLY A O 1
ATOM 701 N N . GLU A 1 89 ? 5.185 0.226 -21.158 1.00 86.44 89 GLU A N 1
ATOM 702 C CA . GLU A 1 89 ? 5.089 -0.931 -20.249 1.00 86.44 89 GLU A CA 1
ATOM 703 C C . GLU A 1 89 ? 5.605 -0.605 -18.843 1.00 86.44 89 GLU A C 1
ATOM 705 O O . GLU A 1 89 ? 4.924 -0.903 -17.860 1.00 86.44 89 GLU A O 1
ATOM 710 N N . GLU A 1 90 ? 6.742 0.086 -18.736 1.00 87.56 90 GLU A N 1
ATOM 711 C CA . GLU A 1 90 ? 7.293 0.540 -17.451 1.00 87.56 90 GLU A CA 1
ATOM 712 C C . GLU A 1 90 ? 6.324 1.509 -16.750 1.00 87.56 90 GLU A C 1
ATOM 714 O O . GLU A 1 90 ? 6.065 1.399 -15.548 1.00 87.56 90 GLU A O 1
ATOM 719 N N . GLU A 1 91 ? 5.716 2.433 -17.500 1.00 90.06 91 GLU A N 1
ATOM 720 C CA . GLU A 1 91 ? 4.723 3.359 -16.958 1.00 90.06 91 GLU A CA 1
ATOM 721 C C . GLU A 1 91 ? 3.452 2.641 -16.502 1.00 90.06 91 GLU A C 1
ATOM 723 O O . GLU A 1 91 ? 2.932 2.944 -15.423 1.00 90.06 91 GLU A O 1
ATOM 728 N N . ARG A 1 92 ? 2.964 1.655 -17.269 1.00 92.12 92 ARG A N 1
ATOM 729 C CA . ARG A 1 92 ? 1.842 0.802 -16.843 1.00 92.12 92 ARG A CA 1
ATOM 730 C C . ARG A 1 92 ? 2.164 0.089 -15.534 1.00 92.12 92 ARG A C 1
ATOM 732 O O . ARG A 1 92 ? 1.347 0.117 -14.611 1.00 92.12 92 ARG A O 1
ATOM 739 N N . GLU A 1 93 ? 3.348 -0.506 -15.424 1.00 92.12 93 GLU A N 1
ATOM 740 C CA . GLU A 1 93 ? 3.786 -1.196 -14.213 1.00 92.12 93 GLU A CA 1
ATOM 741 C C . GLU A 1 93 ? 3.898 -0.238 -13.016 1.00 92.12 93 GLU A C 1
ATOM 743 O O . GLU A 1 93 ? 3.451 -0.568 -11.908 1.00 92.12 93 GLU A O 1
ATOM 748 N N . ALA A 1 94 ? 4.409 0.977 -13.231 1.00 94.50 94 ALA A N 1
ATOM 749 C CA . ALA A 1 94 ? 4.471 2.022 -12.214 1.00 94.50 94 ALA A CA 1
ATOM 750 C C . ALA A 1 94 ? 3.070 2.422 -11.725 1.00 94.50 94 ALA A C 1
ATOM 752 O O . ALA A 1 94 ? 2.836 2.524 -10.516 1.00 94.50 94 ALA A O 1
ATOM 753 N N . TRP A 1 95 ? 2.119 2.610 -12.645 1.00 95.38 95 TRP A N 1
ATOM 754 C CA . TRP A 1 95 ? 0.736 2.950 -12.311 1.00 95.38 95 TRP A CA 1
ATOM 755 C C . TRP A 1 95 ? 0.041 1.833 -11.537 1.00 95.38 95 TRP A C 1
ATOM 757 O O . TRP A 1 95 ? -0.532 2.101 -10.480 1.00 95.38 95 TRP A O 1
ATOM 767 N N . LEU A 1 96 ? 0.140 0.585 -11.995 1.00 94.50 96 LEU A N 1
ATOM 768 C CA . LEU A 1 96 ? -0.451 -0.566 -11.305 1.00 94.50 96 LEU A CA 1
ATOM 769 C C . LEU A 1 96 ? 0.146 -0.755 -9.905 1.00 94.50 96 LEU A C 1
ATOM 771 O O . LEU A 1 96 ? -0.587 -0.963 -8.937 1.00 94.50 96 LEU A O 1
ATOM 775 N N . THR A 1 97 ? 1.464 -0.608 -9.764 1.00 95.38 97 THR A N 1
ATOM 776 C CA . THR A 1 97 ? 2.136 -0.719 -8.462 1.00 95.38 97 THR A CA 1
ATOM 777 C C . THR A 1 97 ? 1.741 0.431 -7.525 1.00 95.38 97 THR A C 1
ATOM 779 O O . THR A 1 97 ? 1.520 0.218 -6.332 1.00 95.38 97 THR A O 1
ATOM 782 N N . SER A 1 98 ? 1.575 1.647 -8.057 1.00 96.62 98 SER A N 1
ATOM 783 C CA . SER A 1 98 ? 1.073 2.812 -7.316 1.00 96.62 98 SER A CA 1
ATOM 784 C C . SER A 1 98 ? -0.359 2.607 -6.820 1.00 96.62 98 SER A C 1
ATOM 786 O O . SER A 1 98 ? -0.648 2.847 -5.644 1.00 96.62 98 SER A O 1
ATOM 788 N N . ILE A 1 99 ? -1.240 2.089 -7.682 1.00 95.06 99 ILE A N 1
ATOM 789 C CA . ILE A 1 99 ? -2.615 1.741 -7.315 1.00 95.06 99 ILE A CA 1
ATOM 790 C C . ILE A 1 99 ? -2.601 0.681 -6.209 1.00 95.06 99 ILE A C 1
ATOM 792 O O . ILE A 1 99 ? -3.206 0.898 -5.162 1.00 95.06 99 ILE A O 1
ATOM 796 N N . SER A 1 100 ? -1.832 -0.396 -6.371 1.00 94.06 100 SER A N 1
ATOM 797 C CA . SER A 1 100 ? -1.688 -1.454 -5.361 1.00 94.06 100 SER A CA 1
ATOM 798 C C . SER A 1 100 ? -1.240 -0.912 -3.993 1.00 94.06 100 SER A C 1
ATOM 800 O O . SER A 1 100 ? -1.853 -1.204 -2.963 1.00 94.06 100 SER A O 1
ATOM 802 N N . LEU A 1 101 ? -0.239 -0.024 -3.967 1.00 95.00 101 LEU A N 1
ATOM 803 C CA . LEU A 1 101 ? 0.199 0.640 -2.736 1.00 95.00 101 LEU A CA 1
ATOM 804 C C . LEU A 1 101 ? -0.901 1.521 -2.124 1.00 95.00 101 LEU A C 1
ATOM 806 O O . LEU A 1 101 ? -1.074 1.561 -0.903 1.00 95.00 101 LEU A O 1
ATOM 810 N N . SER A 1 102 ? -1.638 2.255 -2.958 1.00 94.94 102 SER A N 1
ATOM 811 C CA . SER A 1 102 ? -2.728 3.115 -2.495 1.00 94.94 102 SER A CA 1
ATOM 812 C C . SER A 1 102 ? -3.909 2.318 -1.929 1.00 94.94 102 SER A C 1
ATOM 814 O O . SER A 1 102 ? -4.498 2.752 -0.940 1.00 94.94 102 SER A O 1
ATOM 816 N N . ILE A 1 103 ? -4.187 1.122 -2.463 1.00 93.31 103 ILE A N 1
ATOM 817 C CA . ILE A 1 103 ? -5.162 0.170 -1.912 1.00 93.31 103 ILE A CA 1
ATOM 818 C C . ILE A 1 103 ? -4.740 -0.254 -0.504 1.00 93.31 103 ILE A C 1
ATOM 820 O O . ILE A 1 103 ? -5.537 -0.117 0.423 1.00 93.31 103 ILE A O 1
ATOM 824 N N . CYS A 1 104 ? -3.476 -0.652 -0.309 1.00 92.62 104 CYS A N 1
ATOM 825 C CA . CYS A 1 104 ? -2.962 -1.014 1.020 1.00 92.62 104 CYS A CA 1
ATOM 826 C C . CYS A 1 104 ? -3.179 0.122 2.032 1.00 92.62 104 CYS A C 1
ATOM 828 O O . CYS A 1 104 ? -3.751 -0.063 3.104 1.00 92.62 104 CYS A O 1
ATOM 830 N N . LYS A 1 105 ? -2.796 1.346 1.651 1.00 93.56 105 LYS A N 1
ATOM 831 C CA . LYS A 1 105 ? -2.958 2.535 2.501 1.00 93.56 105 LYS A CA 1
ATOM 832 C C . LYS A 1 105 ? -4.424 2.859 2.785 1.00 93.56 105 LYS A C 1
ATOM 834 O O . LYS A 1 105 ? -4.747 3.335 3.871 1.00 93.56 105 LYS A O 1
ATOM 839 N N . ALA A 1 106 ? -5.320 2.624 1.830 1.00 93.06 106 ALA A N 1
ATOM 840 C CA . ALA A 1 106 ? -6.750 2.818 2.031 1.00 93.06 106 ALA A CA 1
ATOM 841 C C . ALA A 1 106 ? -7.314 1.824 3.061 1.00 93.06 106 ALA A C 1
ATOM 843 O O . ALA A 1 106 ? -8.114 2.231 3.907 1.00 93.06 106 ALA A O 1
ATOM 844 N N . PHE A 1 107 ? -6.866 0.564 3.045 1.00 90.06 107 PHE A N 1
ATOM 845 C CA . PHE A 1 107 ? -7.221 -0.424 4.067 1.00 90.06 107 PHE A CA 1
ATOM 846 C C . PHE A 1 107 ? -6.693 -0.042 5.454 1.00 90.06 107 PHE A C 1
ATOM 848 O O . PHE A 1 107 ? -7.476 -0.045 6.408 1.00 90.06 107 PHE A O 1
ATOM 855 N N . ASP A 1 108 ? -5.430 0.381 5.567 1.00 90.75 108 ASP A N 1
ATOM 856 C CA . ASP A 1 108 ? -4.853 0.894 6.820 1.00 90.75 108 ASP A CA 1
ATOM 857 C C . ASP A 1 108 ? -5.686 2.052 7.393 1.00 90.75 108 ASP A C 1
ATOM 859 O O . ASP A 1 108 ? -6.060 2.057 8.571 1.00 90.75 108 ASP A O 1
ATOM 863 N N . LEU A 1 109 ? -6.033 3.027 6.546 1.00 92.44 109 LEU A N 1
ATOM 864 C CA . LEU A 1 109 ? -6.858 4.170 6.935 1.00 92.44 109 LEU A CA 1
ATOM 865 C C . LEU A 1 109 ? -8.247 3.735 7.408 1.00 92.44 109 LEU A C 1
ATOM 867 O O . LEU A 1 109 ? -8.723 4.224 8.433 1.00 92.44 109 LEU A O 1
ATOM 871 N N . LEU A 1 110 ? -8.902 2.810 6.702 1.00 89.81 110 LEU A N 1
ATOM 872 C CA . LEU A 1 110 ? -10.205 2.291 7.116 1.00 89.81 110 LEU A CA 1
ATOM 873 C C . LEU A 1 110 ? -10.133 1.529 8.438 1.00 89.81 110 LEU A C 1
ATOM 875 O O . LEU A 1 110 ? -11.019 1.698 9.277 1.00 89.81 110 LEU A O 1
ATOM 879 N N . PHE A 1 111 ? -9.091 0.725 8.646 1.00 87.38 111 PHE A N 1
ATOM 880 C CA . PHE A 1 111 ? -8.876 0.011 9.900 1.00 87.38 111 PHE A CA 1
ATOM 881 C C . PHE A 1 111 ? -8.711 0.986 11.072 1.00 87.38 111 PHE A C 1
ATOM 883 O O . PHE A 1 111 ? -9.379 0.846 12.099 1.00 87.38 111 PHE A O 1
ATOM 890 N N . MET A 1 112 ? -7.877 2.013 10.902 1.00 90.44 112 MET A N 1
ATOM 891 C CA . MET A 1 112 ? -7.657 3.035 11.925 1.00 90.44 112 MET A CA 1
ATOM 892 C C . MET A 1 112 ? -8.927 3.840 12.213 1.00 90.44 112 MET A C 1
ATOM 894 O O . MET A 1 112 ? -9.258 4.060 13.378 1.00 90.44 112 MET A O 1
ATOM 898 N N . LEU A 1 113 ? -9.680 4.227 11.179 1.00 90.50 113 LEU A N 1
ATOM 899 C CA . LEU A 1 113 ? -10.948 4.940 11.342 1.00 90.50 113 LEU A CA 1
ATOM 900 C C . LEU A 1 113 ? -11.990 4.101 12.089 1.00 90.50 113 LEU A C 1
ATOM 902 O O . LEU A 1 113 ? -12.620 4.627 13.002 1.00 90.50 113 LEU A O 1
ATOM 906 N N . LYS A 1 114 ? -12.125 2.804 11.771 1.00 90.00 114 LYS A N 1
ATOM 907 C CA . LYS A 1 114 ? -13.006 1.888 12.518 1.00 90.00 114 LYS A CA 1
ATOM 908 C C . LYS A 1 114 ? -12.627 1.838 14.004 1.00 90.00 114 LYS A C 1
ATOM 910 O O . LYS A 1 114 ? -13.498 1.911 14.863 1.00 90.00 114 LYS A O 1
ATOM 915 N N . LYS A 1 115 ? -11.331 1.771 14.333 1.00 90.69 115 LYS A N 1
ATOM 916 C CA . LYS A 1 115 ? -10.871 1.748 15.735 1.00 90.69 115 LYS A CA 1
ATOM 917 C C . LYS A 1 115 ? -11.139 3.054 16.474 1.00 90.69 115 LYS A C 1
ATOM 919 O O . LYS A 1 115 ? -11.532 3.027 17.638 1.00 90.69 115 LYS A O 1
ATOM 924 N N . VAL A 1 116 ? -10.958 4.190 15.805 1.00 91.94 116 VAL A N 1
ATOM 925 C CA . VAL A 1 116 ? -11.305 5.500 16.370 1.00 91.94 116 VAL A CA 1
ATOM 926 C C . VAL A 1 116 ? -12.814 5.610 16.591 1.00 91.94 116 VAL A C 1
ATOM 928 O O . VAL A 1 116 ? -13.235 6.095 17.636 1.00 91.94 116 VAL A O 1
ATOM 931 N N . GLU A 1 117 ? -13.632 5.125 15.657 1.00 91.38 117 GLU A N 1
ATOM 932 C CA . GLU A 1 117 ? -15.090 5.091 15.794 1.00 91.38 117 GLU A CA 1
ATOM 933 C C . GLU A 1 117 ? -15.531 4.242 16.998 1.00 91.38 117 GLU A C 1
ATOM 935 O O . GLU A 1 117 ? -16.274 4.738 17.845 1.00 91.38 117 GLU A O 1
ATOM 940 N N . GLU A 1 118 ? -15.011 3.018 17.140 1.00 92.19 118 GLU A N 1
ATOM 941 C CA . GLU A 1 118 ? -15.257 2.150 18.303 1.00 92.19 118 GLU A CA 1
ATOM 942 C C . GLU A 1 118 ? -14.883 2.843 19.627 1.00 92.19 118 GLU A C 1
ATOM 944 O O . GLU A 1 118 ? -15.660 2.840 20.584 1.00 92.19 118 GLU A O 1
ATOM 949 N N . MET A 1 119 ? -13.711 3.486 19.678 1.00 92.94 119 MET A N 1
ATOM 950 C CA . MET A 1 119 ? -13.243 4.216 20.859 1.00 92.94 119 MET A CA 1
ATOM 951 C C . MET A 1 119 ? -14.154 5.405 21.194 1.00 92.94 119 MET A C 1
ATOM 953 O O . MET A 1 119 ? -14.492 5.615 22.357 1.00 92.94 119 MET A O 1
ATOM 957 N N . LEU A 1 120 ? -14.587 6.174 20.192 1.00 92.38 120 LEU A N 1
ATOM 958 C CA . LEU A 1 120 ? -15.490 7.310 20.388 1.00 92.38 120 LEU A CA 1
ATOM 959 C C . LEU A 1 120 ? -16.876 6.872 20.867 1.00 92.38 120 LEU A C 1
ATOM 961 O O . LEU A 1 120 ? -17.475 7.559 21.695 1.00 92.38 120 LEU A O 1
ATOM 965 N N . ILE A 1 121 ? -17.383 5.739 20.375 1.00 92.19 121 ILE A N 1
ATOM 966 C CA . ILE A 1 121 ? -18.634 5.147 20.865 1.00 92.19 121 ILE A CA 1
ATOM 967 C C . ILE A 1 121 ? -18.484 4.766 22.342 1.00 92.19 121 ILE A C 1
ATOM 969 O O . ILE A 1 121 ? -19.336 5.143 23.145 1.00 92.19 121 ILE A O 1
ATOM 973 N N . ALA A 1 122 ? -17.380 4.113 22.720 1.00 89.94 122 ALA A N 1
ATOM 974 C CA . ALA A 1 122 ? -17.110 3.752 24.112 1.00 89.94 122 ALA A CA 1
ATOM 975 C C . ALA A 1 122 ? -17.014 4.983 25.032 1.00 89.94 122 ALA A C 1
ATOM 977 O O . ALA A 1 122 ? -17.576 4.978 26.126 1.00 89.94 122 ALA A O 1
ATOM 978 N N . VAL A 1 123 ? -16.367 6.065 24.583 1.00 87.50 123 VAL A N 1
ATOM 979 C CA . VAL A 1 123 ? -16.289 7.326 25.344 1.00 87.50 123 VAL A CA 1
ATOM 980 C C . VAL A 1 123 ? -17.665 7.976 25.487 1.00 87.50 123 VAL A C 1
ATOM 982 O O . VAL A 1 123 ? -18.022 8.402 26.582 1.00 87.50 123 VAL A O 1
ATOM 985 N N . LYS A 1 124 ? -18.472 8.027 24.419 1.00 87.06 124 LYS A N 1
ATOM 986 C CA . LYS A 1 124 ? -19.849 8.547 24.494 1.00 87.06 124 LYS A CA 1
ATOM 987 C C . LYS A 1 124 ? -20.710 7.733 25.456 1.00 87.06 124 LYS A C 1
ATOM 989 O O . LYS A 1 124 ? -21.477 8.306 26.226 1.00 87.06 124 LYS A O 1
ATOM 994 N N . GLU A 1 125 ? -20.575 6.410 25.434 1.00 86.88 125 GLU A N 1
ATOM 995 C CA . GLU A 1 125 ? -21.282 5.528 26.358 1.00 86.88 125 GLU A CA 1
ATOM 996 C C . GLU A 1 125 ? -20.842 5.778 27.810 1.00 86.88 125 GLU A C 1
ATOM 998 O O . GLU A 1 125 ? -21.691 5.900 28.693 1.00 86.88 125 GLU A O 1
ATOM 1003 N N . GLN A 1 126 ? -19.541 5.936 28.060 1.00 82.50 126 GLN A N 1
ATOM 1004 C CA . GLN A 1 126 ? -19.017 6.302 29.379 1.00 82.50 126 GLN A CA 1
ATOM 1005 C C . GLN A 1 126 ? -19.526 7.672 29.852 1.00 82.50 126 GLN A C 1
ATOM 1007 O O . GLN A 1 126 ? -19.996 7.775 30.982 1.00 82.50 126 GLN A O 1
ATOM 1012 N N . GLN A 1 127 ? -19.541 8.692 28.989 1.00 75.12 127 GLN A N 1
ATOM 1013 C CA . GLN A 1 127 ? -20.104 10.011 29.309 1.00 75.12 127 GLN A CA 1
ATOM 1014 C C . GLN A 1 127 ? -21.600 9.941 29.642 1.00 75.12 127 GLN A C 1
ATOM 1016 O O . GLN A 1 127 ? -22.051 10.574 30.593 1.00 75.12 127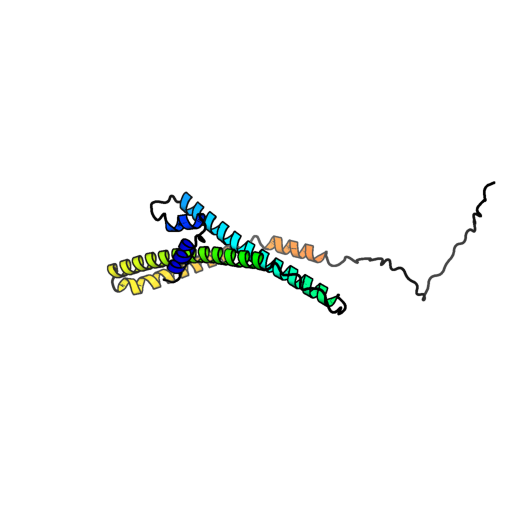 GLN A O 1
ATOM 1021 N N . SER A 1 128 ? -22.374 9.132 28.908 1.00 75.62 128 SER A N 1
ATOM 1022 C CA . SER A 1 128 ? -23.809 8.954 29.179 1.00 75.62 128 SER A CA 1
ATOM 1023 C C . SER A 1 128 ? -24.098 8.266 30.520 1.00 75.62 128 SER A C 1
ATOM 1025 O O . SER A 1 128 ? -25.170 8.462 31.089 1.00 75.62 128 SER A O 1
ATOM 1027 N N . LYS A 1 129 ? -23.141 7.482 31.036 1.00 75.75 129 LYS A N 1
ATOM 1028 C CA . LYS A 1 129 ? -23.222 6.796 32.335 1.00 75.75 129 LYS A CA 1
ATOM 1029 C C . LYS A 1 129 ? -22.609 7.609 33.484 1.00 75.75 129 LYS A C 1
ATOM 1031 O O . LYS A 1 129 ? -22.968 7.362 34.629 1.00 75.75 129 LYS A O 1
ATOM 1036 N N . GLY A 1 130 ? -21.689 8.530 33.186 1.00 61.41 130 GLY A N 1
ATOM 1037 C CA . GLY A 1 130 ? -20.840 9.216 34.167 1.00 61.41 130 GLY A CA 1
ATOM 1038 C C . GLY A 1 130 ? -21.260 10.628 34.585 1.00 61.41 130 GLY A C 1
ATOM 1039 O O . GLY A 1 130 ? -20.691 11.139 35.539 1.00 61.41 130 GLY A O 1
ATOM 1040 N N . GLY A 1 131 ? -22.235 11.268 33.927 1.00 62.25 131 GLY A N 1
ATOM 1041 C CA . GLY A 1 131 ? -22.617 12.650 34.262 1.00 62.25 131 GLY A CA 1
ATOM 1042 C C . GLY A 1 131 ? -21.461 13.663 34.127 1.00 62.25 131 GLY A C 1
ATOM 1043 O O . GLY A 1 131 ? -20.400 13.348 33.590 1.00 62.25 131 GLY A O 1
ATOM 1044 N N . GLU A 1 132 ? -21.678 14.898 34.593 1.00 56.56 132 GLU A N 1
ATOM 1045 C CA . GLU A 1 132 ? -20.737 16.039 34.502 1.00 56.56 132 GLU A CA 1
ATOM 1046 C C . GLU A 1 132 ? -19.345 15.752 35.118 1.00 56.56 132 GLU A C 1
ATOM 1048 O O . GLU A 1 132 ? -18.348 16.330 34.683 1.00 56.56 132 GLU A O 1
ATOM 1053 N N . ASP A 1 133 ? -19.259 14.789 36.042 1.00 56.97 133 ASP A N 1
ATOM 1054 C CA . ASP A 1 133 ? -18.038 14.392 36.758 1.00 56.97 133 ASP A CA 1
ATOM 1055 C C . ASP A 1 133 ? -17.015 13.660 35.862 1.00 56.97 133 ASP A C 1
ATOM 1057 O O . ASP A 1 133 ? -15.805 13.740 36.074 1.00 56.97 133 ASP A O 1
ATOM 1061 N N . PHE A 1 134 ? -17.459 13.011 34.778 1.00 58.00 134 PHE A N 1
ATOM 1062 C CA . PHE A 1 134 ? -16.555 12.313 33.852 1.00 58.00 134 PHE A CA 1
ATOM 1063 C C . PHE A 1 134 ? -15.677 13.281 33.036 1.00 58.00 134 PHE A C 1
ATOM 1065 O O . PHE A 1 134 ? -14.572 12.927 32.617 1.00 58.00 134 PHE A O 1
ATOM 1072 N N . ALA A 1 135 ? -16.165 14.502 32.787 1.00 57.97 135 ALA A N 1
ATOM 1073 C CA . ALA A 1 135 ? -15.490 15.498 31.953 1.00 57.97 135 ALA A CA 1
ATOM 1074 C C . ALA A 1 135 ? -14.382 16.262 32.698 1.00 57.97 135 ALA A C 1
ATOM 1076 O O . ALA A 1 135 ? -13.429 16.712 32.063 1.00 57.97 135 ALA A O 1
ATOM 1077 N N . SER A 1 136 ? -14.490 16.400 34.021 1.00 59.94 136 SER A N 1
ATOM 1078 C CA . SER A 1 136 ? -13.496 17.072 34.865 1.00 59.94 136 SER A CA 1
ATOM 1079 C C . SER A 1 136 ? -12.439 16.107 35.406 1.00 59.94 136 SER A C 1
ATOM 1081 O O . SER A 1 136 ? -11.267 16.469 35.474 1.00 59.94 136 SER A O 1
ATOM 1083 N N . GLU A 1 137 ? -12.822 14.874 35.743 1.00 58.03 137 GLU A N 1
ATOM 1084 C CA . GLU A 1 137 ? -11.949 13.942 36.465 1.00 58.03 137 GLU A CA 1
ATOM 1085 C C . GLU A 1 137 ? -11.041 13.112 35.540 1.00 58.03 137 GLU A C 1
ATOM 1087 O O . GLU A 1 137 ? -9.879 12.869 35.854 1.00 58.03 137 GLU A O 1
ATOM 1092 N N . THR A 1 138 ? -11.508 12.731 34.346 1.00 63.78 138 THR A N 1
ATOM 1093 C CA . THR A 1 138 ? -10.720 11.874 33.439 1.00 63.78 138 THR A CA 1
ATOM 1094 C C . THR A 1 138 ? -9.507 12.534 32.773 1.00 63.78 138 THR A C 1
ATOM 1096 O O . THR A 1 138 ? -8.465 11.871 32.723 1.00 63.78 138 THR A O 1
ATOM 1099 N N . PRO A 1 139 ? -9.549 13.791 32.275 1.00 65.88 139 PRO A N 1
ATOM 1100 C CA . PRO A 1 139 ? -8.350 14.404 31.714 1.00 65.88 139 PRO A CA 1
ATOM 1101 C C . PRO A 1 139 ? -7.306 14.696 32.799 1.00 65.88 139 PRO A C 1
ATOM 1103 O O . PRO A 1 139 ? -6.124 14.488 32.546 1.00 65.88 139 PRO A O 1
ATOM 1106 N N . ASP A 1 140 ? -7.725 15.112 34.000 1.00 73.62 140 ASP A N 1
ATOM 1107 C CA . ASP A 1 140 ? -6.819 15.428 35.115 1.00 73.62 140 ASP A CA 1
ATOM 1108 C C . ASP A 1 140 ? -6.170 14.168 35.719 1.00 73.62 140 ASP A C 1
ATOM 1110 O O . ASP A 1 140 ? -5.011 14.175 36.130 1.00 73.62 140 ASP A O 1
ATOM 1114 N N . GLU A 1 141 ? -6.880 13.039 35.728 1.00 77.06 141 GLU A N 1
ATOM 1115 C CA . GLU A 1 141 ? -6.314 11.763 36.173 1.00 77.06 141 GLU A CA 1
ATOM 1116 C C . GLU A 1 141 ? -5.344 11.172 35.132 1.00 77.06 141 GLU A C 1
ATOM 1118 O O . GLU A 1 141 ? -4.287 10.641 35.484 1.00 77.06 141 GLU A O 1
ATOM 1123 N N . GLN A 1 142 ? -5.642 11.316 33.835 1.00 76.38 142 GLN A N 1
ATOM 1124 C CA . GLN A 1 142 ? -4.742 10.879 32.761 1.00 76.38 142 GLN A CA 1
ATOM 1125 C C . GLN A 1 142 ? -3.467 11.726 32.679 1.00 76.38 142 GLN A C 1
ATOM 1127 O O . GLN A 1 142 ? -2.390 11.174 32.444 1.00 76.38 142 GLN A O 1
ATOM 1132 N N . THR A 1 143 ? -3.550 13.041 32.901 1.00 79.06 143 THR A N 1
ATOM 1133 C CA . THR A 1 143 ? -2.360 13.904 32.972 1.00 79.06 143 THR A CA 1
ATOM 1134 C C . THR A 1 143 ? -1.499 13.544 34.176 1.00 79.06 143 THR A C 1
ATOM 1136 O O . THR A 1 143 ? -0.292 13.379 34.011 1.00 79.06 143 THR A O 1
ATOM 1139 N N . LYS A 1 144 ? -2.094 13.303 35.353 1.00 82.19 144 LYS A N 1
ATOM 1140 C CA . LYS A 1 144 ? -1.362 12.818 36.538 1.00 82.19 144 LYS A CA 1
ATOM 1141 C C . LYS A 1 144 ? -0.663 11.485 36.280 1.00 82.19 144 LYS A C 1
ATOM 1143 O O . LYS A 1 144 ? 0.495 11.328 36.664 1.00 82.19 144 LYS A O 1
ATOM 1148 N N . GLN A 1 145 ? -1.326 10.542 35.611 1.00 84.88 145 GLN A N 1
ATOM 1149 C CA . GLN A 1 145 ? -0.724 9.254 35.252 1.00 84.88 145 GLN A CA 1
ATOM 1150 C C . GLN A 1 145 ? 0.395 9.393 34.210 1.00 84.88 145 GLN A C 1
ATOM 1152 O O . GLN A 1 145 ? 1.425 8.733 34.320 1.00 84.88 145 GLN A O 1
ATOM 1157 N N . ALA A 1 146 ? 0.246 10.265 33.213 1.00 85.38 146 ALA A N 1
ATOM 1158 C CA . ALA A 1 146 ? 1.318 10.534 32.257 1.00 85.38 146 ALA A CA 1
ATOM 1159 C C . ALA A 1 146 ? 2.524 11.200 32.943 1.00 85.38 146 ALA A C 1
ATOM 1161 O O . ALA A 1 146 ? 3.672 10.820 32.707 1.00 85.38 146 ALA A O 1
ATOM 1162 N N . GLU A 1 147 ? 2.281 12.154 33.843 1.00 86.00 147 GLU A N 1
ATOM 1163 C CA . GLU A 1 147 ? 3.324 12.807 34.633 1.00 86.00 147 GLU A CA 1
ATOM 1164 C C . GLU A 1 147 ? 4.065 11.831 35.553 1.00 86.00 147 GLU A C 1
ATOM 1166 O O . GLU A 1 147 ? 5.290 11.924 35.675 1.00 86.00 147 GLU A O 1
ATOM 1171 N N . THR A 1 148 ? 3.365 10.885 36.188 1.00 89.12 148 THR A N 1
ATOM 1172 C CA . THR A 1 148 ? 4.008 9.855 37.018 1.00 89.12 148 THR A CA 1
ATOM 1173 C C . THR A 1 148 ? 4.846 8.912 36.164 1.00 89.12 148 THR A C 1
ATOM 1175 O O . THR A 1 148 ? 6.005 8.689 36.498 1.00 89.12 148 THR A O 1
ATOM 1178 N N . TRP A 1 149 ? 4.350 8.480 35.001 1.00 90.44 149 TRP A N 1
ATOM 1179 C CA . TRP A 1 149 ? 5.131 7.695 34.039 1.00 90.44 149 TRP A CA 1
ATOM 1180 C C . TRP A 1 149 ? 6.401 8.416 33.577 1.00 90.44 149 TRP A C 1
ATOM 1182 O O . TRP A 1 149 ? 7.480 7.821 33.555 1.00 90.44 149 TRP A O 1
ATOM 1192 N N . HIS A 1 150 ? 6.311 9.704 33.236 1.00 88.31 150 HIS A N 1
ATOM 1193 C CA . HIS A 1 150 ? 7.478 10.494 32.841 1.00 88.31 150 HIS A CA 1
ATOM 1194 C C . HIS A 1 150 ? 8.466 10.693 33.997 1.00 88.31 150 HIS A C 1
ATOM 1196 O O . HIS A 1 150 ? 9.678 10.612 33.785 1.00 88.31 150 HIS A O 1
ATOM 1202 N N . ARG A 1 151 ? 7.973 10.906 35.223 1.00 88.44 151 ARG A N 1
ATOM 1203 C CA . ARG A 1 151 ? 8.798 11.027 36.434 1.00 88.44 151 ARG A CA 1
ATOM 1204 C C . ARG A 1 151 ? 9.502 9.708 36.771 1.00 88.44 151 ARG A C 1
ATOM 1206 O O . ARG A 1 151 ? 10.696 9.713 37.078 1.00 88.44 151 ARG A O 1
ATOM 1213 N N . ASP A 1 152 ? 8.808 8.585 36.640 1.00 88.69 152 ASP A N 1
ATOM 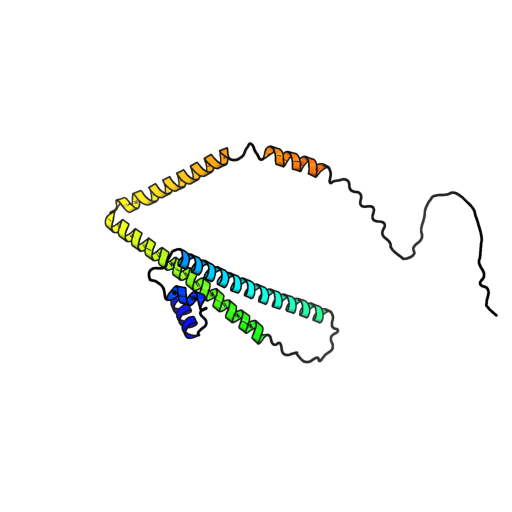1214 C CA . ASP A 1 152 ? 9.345 7.249 36.889 1.00 88.69 152 ASP A CA 1
ATOM 1215 C C . ASP A 1 152 ? 10.374 6.856 35.823 1.00 88.69 152 ASP A C 1
ATOM 1217 O O . ASP A 1 152 ? 11.463 6.397 36.161 1.00 88.69 152 ASP A O 1
ATOM 1221 N N . ALA A 1 153 ? 10.109 7.137 34.546 1.00 84.88 153 ALA A N 1
ATOM 1222 C CA . ALA A 1 153 ? 11.076 6.932 33.469 1.00 84.88 153 ALA A CA 1
ATOM 1223 C C . ALA A 1 153 ? 12.330 7.812 33.638 1.00 84.88 153 ALA A C 1
ATOM 1225 O O . ALA A 1 153 ? 13.452 7.338 33.450 1.00 84.88 153 ALA A O 1
ATOM 1226 N N . ALA A 1 154 ? 12.163 9.077 34.039 1.00 81.88 154 ALA A N 1
ATOM 1227 C CA . ALA A 1 154 ? 13.277 9.987 34.300 1.00 81.88 154 ALA A CA 1
ATOM 1228 C C . ALA A 1 154 ? 14.116 9.545 35.510 1.00 81.88 154 ALA A C 1
ATOM 1230 O O . ALA A 1 154 ? 15.347 9.588 35.455 1.00 81.88 154 ALA A O 1
ATOM 1231 N N . SER A 1 155 ? 13.472 9.079 36.585 1.00 80.44 155 SER A N 1
ATOM 1232 C CA . SER A 1 155 ? 14.179 8.547 37.751 1.00 80.44 155 SER A CA 1
ATOM 1233 C C . SER A 1 155 ? 14.950 7.273 37.395 1.00 80.44 155 SER A C 1
ATOM 1235 O O . SER A 1 155 ? 16.143 7.190 37.674 1.00 80.44 155 SER A O 1
ATOM 1237 N N . GLN A 1 156 ? 14.344 6.333 36.666 1.00 77.31 156 GLN A N 1
ATOM 1238 C CA . GLN A 1 156 ? 15.020 5.121 36.192 1.00 77.31 156 GLN A CA 1
ATOM 1239 C C . GLN A 1 156 ? 16.202 5.428 35.257 1.00 77.31 156 GLN A C 1
ATOM 1241 O O . GLN A 1 156 ? 17.262 4.818 35.403 1.00 77.31 156 GLN A O 1
ATOM 1246 N N . ALA A 1 157 ? 16.074 6.408 34.357 1.00 67.44 157 ALA A N 1
ATOM 1247 C CA . ALA A 1 157 ? 17.158 6.841 33.472 1.00 67.44 157 ALA A CA 1
ATOM 1248 C C . ALA A 1 157 ? 18.328 7.502 34.228 1.00 67.44 157 ALA A C 1
ATOM 1250 O O . ALA A 1 157 ? 19.491 7.319 33.857 1.00 67.44 157 ALA A O 1
ATOM 1251 N N . ALA A 1 158 ? 18.046 8.230 35.315 1.00 60.25 158 ALA A N 1
ATOM 1252 C CA . ALA A 1 158 ? 19.077 8.807 36.179 1.00 60.25 158 ALA A CA 1
ATOM 1253 C C . ALA A 1 158 ? 19.885 7.727 36.925 1.00 60.25 158 ALA A C 1
ATOM 1255 O O . ALA A 1 158 ? 21.078 7.909 37.177 1.00 60.25 158 ALA A O 1
ATOM 1256 N N . PHE A 1 159 ? 19.268 6.580 37.228 1.00 59.66 159 PHE A N 1
ATOM 1257 C CA . PHE A 1 159 ? 19.947 5.440 37.850 1.00 59.66 159 PHE A CA 1
ATOM 1258 C C . PHE A 1 159 ? 20.599 4.485 36.838 1.00 59.66 159 PHE A C 1
ATOM 1260 O O . PHE A 1 159 ? 21.488 3.719 37.216 1.00 59.66 159 PHE A O 1
ATOM 1267 N N . SER A 1 160 ? 20.222 4.533 35.554 1.00 59.53 160 SER A N 1
ATOM 1268 C CA . SER A 1 160 ? 20.667 3.544 34.568 1.00 59.53 160 SER A CA 1
ATOM 1269 C C . SER A 1 160 ? 22.027 3.818 33.920 1.00 59.53 160 SER A C 1
ATOM 1271 O O . SER A 1 160 ? 22.484 2.959 33.175 1.00 59.53 160 SER A O 1
ATOM 1273 N N . ASN A 1 161 ? 22.734 4.927 34.192 1.00 55.62 161 ASN A N 1
ATOM 1274 C CA . ASN A 1 161 ? 24.062 5.147 33.591 1.00 55.62 161 ASN A CA 1
ATOM 1275 C C . ASN A 1 161 ? 25.049 5.965 34.439 1.00 55.62 161 ASN A C 1
ATOM 1277 O O . ASN A 1 161 ? 25.224 7.159 34.226 1.00 55.62 161 ASN A O 1
ATOM 1281 N N . LEU A 1 162 ? 25.838 5.287 35.283 1.00 50.62 162 LEU A N 1
ATOM 1282 C CA . LEU A 1 162 ? 27.183 5.775 35.651 1.00 50.62 162 LEU A CA 1
ATOM 1283 C C . LEU A 1 162 ? 28.252 4.684 35.854 1.00 50.62 162 LEU A C 1
ATOM 1285 O O . LEU A 1 162 ? 29.432 5.021 36.021 1.00 50.62 162 LEU A O 1
ATOM 1289 N N . SER A 1 163 ? 27.906 3.391 35.814 1.00 52.47 163 SER A N 1
ATOM 1290 C CA . SER A 1 163 ? 28.880 2.310 36.048 1.00 52.47 163 SER A CA 1
ATOM 1291 C C . SER A 1 163 ? 29.506 1.739 34.765 1.00 52.47 163 SER A C 1
ATOM 1293 O O . SER A 1 163 ? 30.692 1.420 34.782 1.00 52.47 163 SER A O 1
ATOM 1295 N N . HIS A 1 164 ? 28.784 1.690 33.636 1.00 55.19 164 HIS A N 1
ATOM 1296 C CA . HIS A 1 164 ? 29.248 0.990 32.421 1.00 55.19 164 HIS A CA 1
ATOM 1297 C C . HIS A 1 164 ? 29.828 1.868 31.295 1.00 55.19 164 HIS A C 1
ATOM 1299 O O . HIS A 1 164 ? 30.489 1.349 30.400 1.00 55.19 164 HIS A O 1
ATOM 1305 N N . VAL A 1 165 ? 29.660 3.194 31.334 1.00 54.38 165 VAL A N 1
ATOM 1306 C CA . VAL A 1 165 ? 30.138 4.085 30.250 1.00 54.38 165 VAL A CA 1
ATOM 1307 C C . VAL A 1 165 ? 31.612 4.497 30.429 1.00 54.38 165 VAL A C 1
ATOM 1309 O O . VAL A 1 165 ? 32.321 4.786 29.463 1.00 54.38 165 VAL A O 1
ATOM 1312 N N . ARG A 1 166 ? 32.133 4.467 31.665 1.00 56.59 166 ARG A N 1
ATOM 1313 C CA . ARG A 1 166 ? 33.516 4.887 31.976 1.00 56.59 166 ARG A CA 1
ATOM 1314 C C . ARG A 1 166 ? 34.624 4.010 31.357 1.00 56.59 166 ARG A C 1
ATOM 1316 O O . ARG A 1 166 ? 35.628 4.588 30.936 1.00 56.59 166 ARG A O 1
ATOM 1323 N N . PRO A 1 167 ? 34.501 2.671 31.267 1.00 56.91 167 PRO A N 1
ATOM 1324 C CA . PRO A 1 167 ? 35.548 1.839 30.667 1.00 56.91 167 PRO A CA 1
ATOM 1325 C C . PRO A 1 167 ? 35.669 2.004 29.142 1.00 56.91 167 PRO A C 1
ATOM 1327 O O . PRO A 1 167 ? 36.785 2.097 28.629 1.00 56.91 167 PRO A O 1
ATOM 1330 N N . LEU A 1 168 ? 34.544 2.111 28.419 1.00 58.03 168 LEU A N 1
ATOM 1331 C CA . LEU A 1 168 ? 34.517 2.229 26.951 1.00 58.03 168 LEU A CA 1
ATOM 1332 C C . LEU A 1 168 ? 35.098 3.560 26.457 1.00 58.03 168 LEU A C 1
ATOM 1334 O O . LEU A 1 168 ? 35.937 3.571 25.553 1.00 58.03 168 LEU A O 1
ATOM 1338 N N . LEU A 1 169 ? 34.744 4.675 27.105 1.00 56.16 169 LEU A N 1
ATOM 1339 C CA . LEU A 1 169 ? 35.278 5.994 26.750 1.00 56.16 169 LEU A CA 1
ATOM 1340 C C . LEU A 1 169 ? 36.798 6.081 26.994 1.00 56.16 169 LEU A C 1
ATOM 1342 O O . LEU A 1 169 ? 37.525 6.731 26.242 1.00 56.16 169 LEU A O 1
ATOM 1346 N N . ARG A 1 170 ? 37.308 5.368 28.011 1.00 53.56 170 ARG A N 1
ATOM 1347 C CA . ARG A 1 170 ? 38.745 5.308 28.321 1.00 53.56 170 ARG A CA 1
ATOM 1348 C C . ARG A 1 170 ? 39.531 4.433 27.329 1.00 53.56 170 ARG A C 1
ATOM 1350 O O . ARG A 1 170 ? 40.707 4.717 27.101 1.00 53.56 170 ARG A O 1
ATOM 1357 N N . MET A 1 171 ? 38.909 3.416 26.720 1.00 55.88 171 MET A N 1
ATOM 1358 C CA . MET A 1 171 ? 39.519 2.631 25.634 1.00 55.88 171 MET A CA 1
ATOM 1359 C C . MET A 1 171 ? 39.605 3.423 24.325 1.00 55.88 171 MET A C 1
ATOM 1361 O O . MET A 1 171 ? 40.675 3.476 23.719 1.00 55.88 171 MET A O 1
ATOM 1365 N N . LEU A 1 172 ? 38.526 4.102 23.923 1.00 58.41 172 LEU A N 1
ATOM 1366 C CA . LEU A 1 172 ? 38.493 4.887 22.680 1.00 58.41 172 LEU A CA 1
ATOM 1367 C C . LEU A 1 172 ? 39.514 6.035 22.682 1.00 58.41 172 LEU A C 1
ATOM 1369 O O . LEU A 1 172 ? 40.186 6.269 21.678 1.00 58.41 172 LEU A O 1
ATOM 1373 N N . LEU A 1 173 ? 39.724 6.688 23.830 1.00 59.19 173 LEU A N 1
ATOM 1374 C CA . LEU A 1 173 ? 40.716 7.762 23.956 1.00 59.19 173 LEU A CA 1
ATOM 1375 C C . LEU A 1 173 ? 42.174 7.263 23.862 1.00 59.19 173 LEU A C 1
ATOM 1377 O O . LEU A 1 173 ? 43.063 8.024 23.479 1.00 59.19 173 LEU A O 1
ATOM 1381 N N . LYS A 1 174 ? 42.435 5.990 24.201 1.00 51.84 174 LYS A N 1
ATOM 1382 C CA . LYS A 1 174 ? 43.760 5.362 24.047 1.00 51.84 174 LYS A CA 1
ATOM 1383 C C . LYS A 1 174 ? 44.022 4.906 22.611 1.00 51.84 174 LYS A C 1
ATOM 1385 O O . LYS A 1 174 ? 45.136 5.090 22.136 1.00 51.84 174 LYS A O 1
ATOM 1390 N N . VAL A 1 175 ? 43.012 4.375 21.918 1.00 55.94 175 VAL A N 1
ATOM 1391 C CA . VAL A 1 175 ? 43.131 3.950 20.510 1.00 55.94 175 VAL A CA 1
ATOM 1392 C C . VAL A 1 175 ? 43.252 5.160 19.573 1.00 55.94 175 VAL A C 1
ATOM 1394 O O . VAL A 1 175 ? 44.087 5.160 18.676 1.00 55.94 175 VAL A O 1
ATOM 1397 N N . GLY A 1 176 ? 42.519 6.250 19.825 1.00 46.62 176 GLY A N 1
ATOM 1398 C CA . GLY A 1 176 ? 42.577 7.455 18.985 1.00 46.62 176 GLY A CA 1
ATOM 1399 C C . GLY A 1 176 ? 43.927 8.191 18.986 1.00 46.62 176 GLY A C 1
ATOM 1400 O O . GLY A 1 176 ? 44.231 8.908 18.037 1.00 46.62 176 GLY A O 1
ATOM 1401 N N . ARG A 1 177 ? 44.777 8.002 20.009 1.00 47.56 177 ARG A N 1
ATOM 1402 C CA . ARG A 1 177 ? 46.103 8.649 20.082 1.00 47.56 177 ARG A CA 1
ATOM 1403 C C . ARG A 1 177 ? 47.217 7.918 19.323 1.00 47.56 177 ARG A C 1
ATOM 1405 O O . ARG A 1 177 ? 48.277 8.513 19.151 1.00 47.56 177 ARG A O 1
ATOM 1412 N N . SER A 1 178 ? 47.011 6.688 18.842 1.00 45.31 178 SER A N 1
ATOM 1413 C CA . SER A 1 178 ? 48.026 5.968 18.049 1.00 45.31 178 SER A CA 1
ATOM 1414 C C . SER A 1 178 ? 47.851 6.099 16.531 1.00 45.31 178 SER A C 1
ATOM 1416 O O . SER A 1 178 ? 48.725 5.663 15.792 1.00 45.31 178 SER A O 1
ATOM 1418 N N . PHE A 1 179 ? 46.762 6.706 16.048 1.00 48.34 179 PHE A N 1
ATOM 1419 C CA . PHE A 1 179 ? 46.430 6.772 14.615 1.00 48.34 179 PHE A CA 1
ATOM 1420 C C . PHE A 1 179 ? 46.962 8.013 13.873 1.00 48.34 179 PHE A C 1
ATOM 1422 O O . PHE A 1 179 ? 46.590 8.240 12.728 1.00 48.34 179 PHE A O 1
ATOM 1429 N N . HIS A 1 180 ? 47.836 8.822 14.485 1.00 44.53 180 HIS A N 1
ATOM 1430 C CA . HIS A 1 180 ? 48.314 10.083 13.887 1.00 44.53 180 HIS A CA 1
ATOM 1431 C C . HIS A 1 180 ? 49.796 10.103 13.479 1.00 44.53 180 HIS A C 1
ATOM 1433 O O . HIS A 1 180 ? 50.383 11.170 13.323 1.00 44.53 180 HIS A O 1
ATOM 1439 N N . LYS A 1 181 ? 50.418 8.933 13.291 1.00 47.34 181 LYS A N 1
ATOM 1440 C CA . LYS A 1 181 ? 51.736 8.816 12.647 1.00 47.34 181 LYS A CA 1
ATOM 1441 C C . LYS A 1 181 ? 51.773 7.589 11.746 1.00 47.34 181 LYS A C 1
ATOM 1443 O O . LYS A 1 181 ? 52.317 6.557 12.118 1.00 47.34 181 LYS A O 1
ATOM 1448 N N . HIS A 1 182 ? 51.187 7.707 10.564 1.00 40.22 182 HIS A N 1
ATOM 1449 C CA . HIS A 1 182 ? 51.557 6.839 9.457 1.00 40.22 182 HIS A CA 1
ATOM 1450 C C . HIS A 1 182 ? 51.977 7.751 8.309 1.00 40.22 182 HIS A C 1
ATOM 1452 O O . HIS A 1 182 ? 51.133 8.332 7.640 1.00 40.22 182 HIS A O 1
ATOM 1458 N N . GLU A 1 183 ? 53.284 7.934 8.129 1.00 39.09 183 GLU A N 1
ATOM 1459 C CA . GLU A 1 183 ? 53.823 8.494 6.891 1.00 39.09 183 GLU A CA 1
ATOM 1460 C C . GLU A 1 183 ? 53.521 7.491 5.774 1.00 39.09 183 GLU A C 1
ATOM 1462 O O . GLU A 1 183 ? 53.866 6.310 5.867 1.00 39.09 183 GLU A O 1
ATOM 1467 N N . HIS A 1 184 ? 52.808 7.934 4.744 1.00 47.59 184 HIS A N 1
ATOM 1468 C CA . HIS A 1 184 ? 52.575 7.140 3.544 1.00 47.59 184 HIS A CA 1
ATOM 1469 C C . HIS A 1 184 ? 53.682 7.497 2.556 1.00 47.59 184 HIS A C 1
ATOM 1471 O O . HIS A 1 184 ? 53.673 8.558 1.935 1.00 47.59 184 HIS A O 1
ATOM 1477 N N . ASN A 1 185 ? 54.675 6.620 2.454 1.00 40.59 185 ASN A N 1
ATOM 1478 C CA . ASN A 1 185 ? 55.746 6.731 1.478 1.00 40.59 185 ASN A CA 1
ATOM 1479 C C . ASN A 1 185 ? 55.211 6.195 0.139 1.00 40.59 185 ASN A C 1
ATOM 1481 O O . ASN A 1 185 ? 55.250 4.993 -0.117 1.00 40.59 185 ASN A O 1
ATOM 1485 N N . HIS A 1 186 ? 54.633 7.065 -0.689 1.00 48.03 186 HIS A N 1
ATOM 1486 C CA . HIS A 1 186 ? 54.253 6.705 -2.053 1.00 48.03 186 HIS A CA 1
ATOM 1487 C C . HIS A 1 186 ? 55.404 7.044 -3.000 1.00 48.03 186 HIS A C 1
ATOM 1489 O O . HIS A 1 186 ? 55.650 8.207 -3.311 1.00 48.03 186 HIS A O 1
ATOM 1495 N N . GLN A 1 187 ? 56.098 6.014 -3.480 1.00 42.69 187 GLN A N 1
ATOM 1496 C CA . GLN A 1 187 ? 56.944 6.122 -4.663 1.00 42.69 187 GLN A CA 1
ATOM 1497 C C . GLN A 1 187 ? 56.012 6.215 -5.879 1.00 42.69 187 GLN A C 1
ATOM 1499 O O . GLN A 1 187 ? 55.402 5.224 -6.282 1.00 42.69 187 GLN A O 1
ATOM 1504 N N . SER A 1 188 ? 55.836 7.414 -6.432 1.00 48.38 188 SER A N 1
ATOM 1505 C CA . SER A 1 188 ? 55.083 7.608 -7.669 1.00 48.38 188 SER A CA 1
ATOM 1506 C C . SER A 1 188 ? 55.924 7.131 -8.854 1.00 48.38 188 SER A C 1
ATOM 1508 O O . SER A 1 188 ? 56.944 7.720 -9.212 1.00 48.38 188 SER A O 1
ATOM 1510 N N . LEU A 1 189 ? 55.496 6.030 -9.471 1.00 44.91 189 LEU A N 1
ATOM 1511 C CA . LEU A 1 189 ? 56.038 5.558 -10.738 1.00 44.91 189 LEU A CA 1
ATOM 1512 C C . LEU A 1 189 ? 55.478 6.453 -11.859 1.00 44.91 189 LEU A C 1
ATOM 1514 O O . LEU A 1 189 ? 54.415 6.181 -12.410 1.00 44.91 189 LEU A O 1
ATOM 1518 N N . VAL A 1 190 ? 56.165 7.557 -12.158 1.00 43.72 190 VAL A N 1
ATOM 1519 C CA . VAL A 1 190 ? 55.870 8.423 -13.310 1.00 43.72 190 VAL A CA 1
ATOM 1520 C C . VAL A 1 190 ? 56.980 8.256 -14.346 1.00 43.72 190 VAL A C 1
ATOM 1522 O O . VAL A 1 190 ? 58.138 8.590 -14.106 1.00 43.72 190 VAL A O 1
ATOM 1525 N N . PHE A 1 191 ? 56.606 7.717 -15.507 1.00 37.94 191 PHE A N 1
ATOM 1526 C CA . PHE A 1 191 ? 57.384 7.747 -16.745 1.00 37.94 191 PHE A CA 1
ATOM 1527 C C . PHE A 1 191 ? 57.390 9.176 -17.329 1.00 37.94 191 PHE A C 1
ATOM 1529 O O . PHE A 1 191 ? 56.324 9.757 -17.514 1.00 37.94 191 PHE A O 1
ATOM 1536 N N . GLY A 1 192 ? 58.565 9.704 -17.701 1.00 35.84 192 GLY A N 1
ATOM 1537 C CA . GLY A 1 192 ? 58.712 10.843 -18.631 1.00 35.84 192 GLY A CA 1
ATOM 1538 C C . GLY A 1 192 ? 59.702 11.939 -18.186 1.00 35.84 192 GLY A C 1
ATOM 1539 O O . GLY A 1 192 ? 59.794 12.212 -16.994 1.00 35.84 192 GLY A O 1
ATOM 1540 N N . PRO A 1 193 ? 60.486 12.559 -19.099 1.00 55.50 193 PRO A N 1
ATOM 1541 C CA . PRO A 1 193 ? 61.796 13.118 -18.771 1.00 55.50 193 PRO A CA 1
ATOM 1542 C C . PRO A 1 193 ? 61.771 14.624 -18.471 1.00 55.50 193 PRO A C 1
ATOM 1544 O O . PRO A 1 193 ? 61.411 15.428 -19.327 1.00 55.50 193 PRO A O 1
ATOM 1547 N N . ALA A 1 194 ? 62.294 15.026 -17.311 1.00 37.56 194 ALA A N 1
ATOM 1548 C CA . ALA A 1 194 ? 62.821 16.375 -17.113 1.00 37.56 194 ALA A CA 1
ATOM 1549 C C . ALA A 1 194 ? 63.933 16.380 -16.054 1.00 37.56 194 ALA A C 1
ATOM 1551 O O . ALA A 1 194 ? 63.742 16.024 -14.894 1.00 37.56 194 ALA A O 1
ATOM 1552 N N . ARG A 1 195 ? 65.123 16.783 -16.503 1.00 37.75 195 ARG A N 1
ATOM 1553 C CA . ARG A 1 195 ? 66.300 17.128 -15.699 1.00 37.75 195 ARG A CA 1
ATOM 1554 C C . ARG A 1 195 ? 65.974 18.239 -14.697 1.00 37.75 195 ARG A C 1
ATOM 1556 O O . ARG A 1 195 ? 65.310 19.192 -15.088 1.00 37.75 195 ARG A O 1
ATOM 1563 N N . SER A 1 196 ? 66.613 18.212 -13.520 1.00 33.69 196 SER A N 1
ATOM 1564 C CA . SER A 1 196 ? 67.512 19.289 -13.047 1.00 33.69 196 SER A CA 1
ATOM 1565 C C . SER A 1 196 ? 67.834 19.188 -11.542 1.00 33.69 196 SER A C 1
ATOM 1567 O O . SER A 1 196 ? 66.948 19.370 -10.721 1.00 33.69 196 SER A O 1
ATOM 1569 N N . LEU A 1 197 ? 69.134 19.008 -11.245 1.00 37.41 197 LEU A N 1
ATOM 1570 C CA . LEU A 1 197 ? 69.913 19.578 -10.121 1.00 37.41 197 LEU A CA 1
ATOM 1571 C C . LEU A 1 197 ? 69.402 19.297 -8.683 1.00 37.41 197 LEU A C 1
ATOM 1573 O O . LEU A 1 197 ? 68.392 19.824 -8.252 1.00 37.41 197 LEU A O 1
ATOM 1577 N N . SER A 1 198 ? 70.122 18.597 -7.802 1.00 34.59 198 SER A N 1
ATOM 1578 C CA . SER A 1 198 ? 71.510 18.875 -7.410 1.00 34.59 198 SER A CA 1
ATOM 1579 C C . SER A 1 198 ? 71.996 17.881 -6.332 1.00 34.59 198 SER A C 1
ATOM 1581 O O . SER A 1 198 ? 71.231 17.488 -5.462 1.00 34.59 198 SER A O 1
ATOM 1583 N N . GLY A 1 199 ? 73.295 17.548 -6.365 1.00 33.06 199 GLY A N 1
ATOM 1584 C CA . GLY A 1 199 ? 74.101 17.268 -5.164 1.00 33.06 199 GLY A CA 1
ATOM 1585 C C . GLY A 1 199 ? 74.217 15.818 -4.672 1.00 33.06 199 GLY A C 1
ATOM 1586 O O . GLY A 1 199 ? 73.378 15.354 -3.913 1.00 33.06 199 GLY A O 1
ATOM 1587 N N . GLY A 1 200 ? 75.342 15.150 -4.973 1.00 32.31 200 GLY A N 1
ATOM 1588 C CA . GLY A 1 200 ? 75.782 13.974 -4.201 1.00 32.31 200 GLY A CA 1
ATOM 1589 C C . GLY A 1 200 ? 76.788 13.044 -4.891 1.00 32.31 200 GLY A C 1
ATOM 1590 O O . GLY A 1 200 ? 76.406 12.062 -5.508 1.00 32.31 200 GLY A O 1
ATOM 1591 N N . ARG A 1 201 ? 78.081 13.358 -4.766 1.00 29.56 201 ARG A N 1
ATOM 1592 C CA . ARG A 1 201 ? 79.290 12.628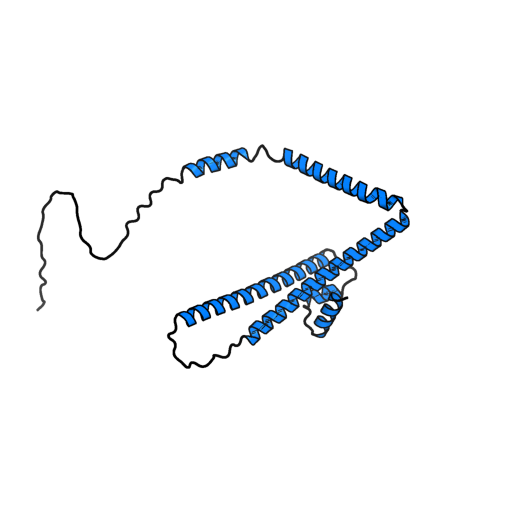 -5.224 1.00 29.56 201 ARG A CA 1
ATOM 1593 C C . ARG A 1 201 ? 79.508 11.370 -4.334 1.00 29.56 201 ARG A C 1
ATOM 1595 O O . ARG A 1 201 ? 79.330 11.499 -3.132 1.00 29.56 201 ARG A O 1
ATOM 1602 N N . LEU A 1 202 ? 79.858 10.159 -4.800 1.00 34.16 202 LEU A N 1
ATOM 1603 C CA . LEU A 1 202 ? 81.223 9.661 -5.081 1.00 34.16 202 LEU A CA 1
ATOM 1604 C C . LEU A 1 202 ? 81.204 8.142 -5.435 1.00 34.16 202 LEU A C 1
ATOM 1606 O O . LEU A 1 202 ? 80.659 7.346 -4.684 1.00 34.16 202 LEU A O 1
ATOM 1610 N N . THR A 1 203 ? 81.883 7.789 -6.537 1.00 33.25 203 THR A N 1
ATOM 1611 C CA . THR A 1 203 ? 82.739 6.594 -6.783 1.00 33.25 203 THR A CA 1
ATOM 1612 C C . THR A 1 203 ? 82.214 5.163 -6.550 1.00 33.25 203 THR A C 1
ATOM 1614 O O . THR A 1 203 ? 82.097 4.718 -5.416 1.00 33.25 203 THR A O 1
ATOM 1617 N N . SER A 1 204 ? 82.157 4.345 -7.610 1.00 40.19 204 SER A N 1
ATOM 1618 C CA . SER A 1 204 ? 83.181 3.307 -7.864 1.00 40.19 204 SER A CA 1
ATOM 1619 C C . SER A 1 204 ? 82.997 2.643 -9.241 1.00 40.19 204 SER A C 1
ATOM 1621 O O . SER A 1 204 ? 81.892 2.551 -9.766 1.00 40.19 204 SER A O 1
ATOM 1623 N N . GLU A 1 205 ? 84.128 2.282 -9.841 1.00 32.06 205 GLU A N 1
ATOM 1624 C CA . GLU A 1 205 ? 84.325 1.722 -11.181 1.00 32.06 205 GLU A CA 1
ATOM 1625 C C . GLU A 1 205 ? 83.855 0.267 -11.360 1.00 32.06 205 GLU A C 1
ATOM 1627 O O . GLU A 1 205 ? 83.716 -0.471 -10.386 1.00 32.06 205 GLU A O 1
ATOM 1632 N N . ARG A 1 206 ? 83.853 -0.138 -12.648 1.00 35.38 206 ARG A N 1
ATOM 1633 C CA . ARG A 1 206 ? 83.887 -1.490 -13.262 1.00 35.38 206 ARG A CA 1
ATOM 1634 C C . ARG A 1 206 ? 82.547 -1.906 -13.875 1.00 35.38 206 ARG A C 1
ATOM 1636 O O . ARG A 1 206 ? 81.516 -1.774 -13.245 1.00 35.38 206 ARG A O 1
ATOM 1643 N N . LYS A 1 207 ? 82.479 -2.478 -15.074 1.00 34.72 207 LYS A N 1
ATOM 1644 C CA . LYS A 1 207 ? 83.487 -2.906 -16.052 1.00 34.72 207 LYS A CA 1
ATOM 1645 C C . LYS A 1 207 ? 82.724 -3.149 -17.358 1.00 34.72 207 LYS A C 1
ATOM 1647 O O . LYS A 1 207 ? 81.608 -3.658 -17.327 1.00 34.72 207 LYS A O 1
ATOM 1652 N N . ASN A 1 208 ? 83.321 -2.724 -18.466 1.00 39.31 208 ASN A N 1
ATOM 1653 C CA . ASN A 1 208 ? 82.855 -3.009 -19.818 1.00 39.31 208 ASN A CA 1
ATOM 1654 C C . ASN A 1 208 ? 82.797 -4.520 -20.024 1.00 39.31 208 ASN A C 1
ATOM 1656 O O . ASN A 1 208 ? 83.814 -5.157 -19.785 1.00 39.31 208 ASN A O 1
ATOM 1660 N N . ASP A 1 209 ? 81.674 -5.040 -20.512 1.00 36.69 209 ASP A N 1
ATOM 1661 C CA . ASP A 1 209 ? 81.616 -6.298 -21.255 1.00 36.69 209 ASP A CA 1
ATOM 1662 C C . ASP A 1 209 ? 80.430 -6.216 -22.232 1.00 36.69 209 ASP A C 1
ATOM 1664 O O . ASP A 1 209 ? 79.260 -6.332 -21.868 1.00 36.69 209 ASP A O 1
ATOM 1668 N N . SER A 1 210 ? 80.752 -5.935 -23.494 1.00 46.03 210 SER A N 1
ATOM 1669 C CA . SER A 1 210 ? 79.860 -6.100 -24.642 1.00 46.03 210 SER A CA 1
ATOM 1670 C C . SER A 1 210 ? 79.710 -7.591 -24.963 1.00 46.03 210 SER A C 1
ATOM 1672 O O . SER A 1 210 ? 80.721 -8.293 -24.961 1.00 46.03 210 SER A O 1
ATOM 1674 N N . PRO A 1 211 ? 78.534 -8.069 -25.401 1.00 45.53 211 PRO A N 1
ATOM 1675 C CA . PRO A 1 211 ? 78.469 -9.264 -26.227 1.00 45.53 211 PRO A CA 1
ATOM 1676 C C . PRO A 1 211 ? 77.933 -8.908 -27.616 1.00 45.53 211 PRO A C 1
ATOM 1678 O O . PRO A 1 211 ? 76.753 -8.617 -27.808 1.00 45.53 211 PRO A O 1
ATOM 1681 N N . SER A 1 212 ? 78.829 -8.937 -28.600 1.00 40.41 212 SER A N 1
ATOM 1682 C CA . SER A 1 212 ? 78.481 -9.022 -30.016 1.00 40.41 212 SER A CA 1
ATOM 1683 C C . SER A 1 212 ? 77.887 -10.398 -30.326 1.00 40.41 212 SER A C 1
ATOM 1685 O O . SER A 1 212 ? 78.443 -11.427 -29.940 1.00 40.41 212 SER A O 1
ATOM 1687 N N . LEU A 1 213 ? 76.769 -10.390 -31.046 1.00 46.50 213 LEU A N 1
ATOM 1688 C CA . LEU A 1 213 ? 76.087 -11.551 -31.620 1.00 46.50 213 LEU A CA 1
ATOM 1689 C C . LEU A 1 213 ? 77.014 -12.351 -32.555 1.00 46.50 213 LEU A C 1
ATOM 1691 O O . LEU A 1 213 ? 77.725 -11.729 -33.347 1.00 46.50 213 LEU A O 1
ATOM 1695 N N . PRO A 1 214 ? 76.931 -13.693 -32.589 1.00 54.34 214 PRO A N 1
ATOM 1696 C CA . PRO A 1 214 ? 77.367 -14.463 -33.740 1.00 54.34 214 PRO A CA 1
ATOM 1697 C C . PRO A 1 214 ? 76.165 -14.833 -34.618 1.00 54.34 214 PRO A C 1
ATOM 1699 O O . PRO A 1 214 ? 75.196 -15.457 -34.180 1.00 54.34 214 PRO A O 1
ATOM 1702 N N . THR A 1 215 ? 76.250 -14.446 -35.887 1.00 42.97 215 THR A N 1
ATOM 1703 C CA . THR A 1 215 ? 75.443 -14.982 -36.979 1.00 42.97 215 THR A CA 1
ATOM 1704 C C . THR A 1 215 ? 75.867 -16.417 -37.287 1.00 42.97 215 THR A C 1
ATOM 1706 O O . THR A 1 215 ? 77.040 -16.778 -37.245 1.00 42.97 215 THR A O 1
ATOM 1709 N N . ARG A 1 216 ? 74.862 -17.241 -37.576 1.00 41.88 216 ARG A N 1
ATOM 1710 C CA . ARG A 1 216 ? 74.951 -18.667 -37.879 1.00 41.88 216 ARG A CA 1
ATOM 1711 C C . ARG A 1 216 ? 75.225 -18.867 -39.373 1.00 41.88 216 ARG A C 1
ATOM 1713 O O . ARG A 1 216 ? 74.521 -18.298 -40.206 1.00 41.88 216 ARG A O 1
ATOM 1720 N N . SER A 1 217 ? 76.195 -19.709 -39.703 1.00 42.78 217 SER A N 1
ATOM 1721 C CA . SER A 1 217 ? 76.246 -20.531 -40.919 1.00 42.78 217 SER A CA 1
ATOM 1722 C C . SER A 1 217 ? 76.923 -21.838 -40.546 1.00 42.78 217 SER A C 1
ATOM 1724 O O . SER A 1 217 ? 77.971 -21.756 -39.869 1.00 42.78 217 SER A O 1
#

Secondary structure (DSSP, 8-state):
-HHHHHHHHHHHTT-S-HHHHHHHH--S---HHHHHHHHHHHHHHHHHHHHHHHHHHHHHHHHHHHHHHHHHHS---S--------HHHHHHHHHHHHHHHHHHHHHHHHHHHHHHHHHHHHHHHHHHHHTTHHHHHHHHHHHHHHHHHHHHHHHHHHHSSSSSHHHHHHHHHHHTTSSS-------------------------------PPPPP-

Organism: Ensete ventricosum (NCBI:txid4639)

InterPro domains:
  IPR007304 TAP46-like protein [PF04177] (4-195)
  IPR007304 TAP46-like protein [PTHR10933] (4-194)
  IPR038511 TAP42/TAP46-like superfamily [G3DSA:1.25.40.540] (1-132)

Foldseek 3Di:
DVLVVLLVVCVVVVLADPLVVCLVPDPPDDDPVRVVVSVVVLVVQLVVLVVLLVVLVVVVVVVVVVVVVVVVPDDPDPDDDDPPPPCVVSVVSNVSSVSNNVNSVSSVVVVVVVVVVVVVVVVVVCCVVPDPCCVPPVVVVVVVVVVVVVVVVVVVVVVPDDPPPVVVVVVVVVVVVVPPDDDDPDPDPDDDDDDDDDDDDDDDDDDDDDDDDDDDD